Protein AF-A0A966M5H6-F1 (afdb_monomer)

Mean predicted aligned error: 5.55 Å

Foldseek 3Di:
DVVLVVLPPPQPVVLLVLQLVLLLVLLLLLLVVLLVVLQVLLCCLQPDDDPVNVVSLCQLCVLLVDDLLVLLVVLQCCCVPPVVVQFQHSVSLSVSLSSNLNNLLNVQNNVLLNPFDVVQLVVCVVVVHDNVRSCVVPRCVSSVLSSLVSSLVSSLVSLQDDNNCVRGHHDPRHHLNRQLVVCVVVPSVSNNVSSVVSSVVVSVVSVVVSVVVVVVVVVD

Nearest PDB structures (foldseek):
  3d31-assembly1_C  TM=8.457E-01  e=3.233E-09  unclassified
  2onk-assembly2_I  TM=7.986E-01  e=1.397E-09  Archaeoglobus fulgidus
  8y5f-assembly1_C  TM=8.396E-01  e=1.862E-07  Escherichia coli
  8zx1-assembly1_B  TM=8.253E-01  e=4.513E-07  Escherichia coli
  4jbw-assembly2_I  TM=7.830E-01  e=2.305E-06  Escherichia coli K-12

Solvent-accessible surface area (backbone atoms only — not comparable to full-atom values): 11259 Å² total; per-residue (Å²): 131,59,72,69,68,74,48,70,70,79,76,55,64,66,58,52,50,52,17,50,51,42,23,51,50,53,9,50,51,26,11,52,53,21,40,65,58,15,48,63,53,10,52,45,53,50,75,49,87,52,72,69,38,54,50,52,51,49,61,44,47,53,45,66,74,47,58,65,56,58,54,26,51,52,45,46,52,44,21,63,75,73,42,47,92,41,45,45,25,65,70,47,30,36,50,43,50,24,57,60,35,28,39,59,23,21,52,30,28,19,54,24,47,59,69,39,64,62,68,60,50,52,53,41,41,75,72,72,44,50,74,70,54,31,40,68,73,46,47,46,68,65,14,37,70,40,34,50,44,18,24,32,51,31,19,46,48,47,40,65,42,41,60,39,47,74,73,21,42,33,86,94,60,49,30,34,37,47,50,31,47,62,28,51,78,72,68,38,58,68,71,22,48,66,37,51,52,50,45,55,59,58,49,43,48,46,57,51,56,48,52,55,60,53,51,57,63,74,77,105

Sequence (220 aa):
ISWMQSAQTSTDWNDLWSTIAATLGVGALTGVASLLLALPVGILIARFKGRFTDLTEGAVFITHSLPGIVVALAVVYFGINLVRPLYQQLPLLVFGQVIIFLPLVVGSVRTSIEQSRVALEDVSRSLGVSRMQTVFRVTIPLALPGVMAGGALAVLGAMKELPTTLLLRPTGVETLATSIWKHSVVSDFAAVGPYAVALVVIAALPTALLSTVTVLKVVT

Structure (mmCIF, N/CA/C/O backbone):
data_AF-A0A966M5H6-F1
#
_entry.id   AF-A0A966M5H6-F1
#
loop_
_atom_site.group_PDB
_atom_site.id
_atom_site.type_symbol
_atom_site.label_atom_id
_atom_site.label_alt_id
_atom_site.label_comp_id
_atom_site.label_asym_id
_atom_site.label_entity_id
_atom_site.label_seq_id
_atom_site.pdbx_PDB_ins_code
_atom_site.Cartn_x
_atom_site.Cartn_y
_atom_site.Cartn_z
_atom_site.occupancy
_atom_site.B_iso_or_equiv
_atom_site.auth_seq_id
_atom_site.auth_comp_id
_atom_site.auth_asym_id
_atom_site.auth_atom_id
_atom_site.pdbx_PDB_model_num
ATOM 1 N N . ILE A 1 1 ? 37.745 -2.582 -18.437 1.00 55.06 1 ILE A N 1
ATOM 2 C CA . ILE A 1 1 ? 36.595 -1.669 -18.208 1.00 55.06 1 ILE A CA 1
ATOM 3 C C . ILE A 1 1 ? 36.420 -0.778 -19.451 1.00 55.06 1 ILE A C 1
ATOM 5 O O . ILE A 1 1 ? 36.459 0.435 -19.363 1.00 55.06 1 ILE A O 1
ATOM 9 N N . SER A 1 2 ? 36.297 -1.380 -20.641 1.00 53.78 2 SER A N 1
ATOM 10 C CA . SER A 1 2 ? 36.095 -0.666 -21.919 1.00 53.78 2 SER A CA 1
ATOM 11 C C . SER A 1 2 ? 34.642 -0.766 -22.392 1.00 53.78 2 SER A C 1
ATOM 13 O O . SER A 1 2 ? 34.096 0.203 -22.903 1.00 53.78 2 SER A O 1
ATOM 15 N N . TRP A 1 3 ? 33.975 -1.890 -22.102 1.00 60.56 3 TRP A N 1
ATOM 16 C CA . TRP A 1 3 ? 32.542 -2.084 -22.357 1.00 60.56 3 TRP A CA 1
ATOM 17 C C . TRP A 1 3 ? 31.649 -1.076 -21.605 1.00 60.56 3 TRP A C 1
ATOM 19 O O . TRP A 1 3 ? 30.584 -0.709 -22.086 1.00 60.56 3 TRP A O 1
ATOM 29 N N . MET A 1 4 ? 32.106 -0.588 -20.444 1.00 57.94 4 MET A N 1
ATOM 30 C CA . MET A 1 4 ? 31.420 0.435 -19.641 1.00 57.94 4 MET A CA 1
ATOM 31 C C . MET A 1 4 ? 31.442 1.816 -20.308 1.00 57.94 4 MET A C 1
ATOM 33 O O . MET A 1 4 ? 30.518 2.597 -20.127 1.00 57.94 4 MET A O 1
ATOM 37 N N . GLN A 1 5 ? 32.488 2.115 -21.083 1.00 56.44 5 GLN A N 1
ATOM 38 C CA . GLN A 1 5 ? 32.615 3.385 -21.800 1.00 56.44 5 GLN A CA 1
ATOM 39 C C . GLN A 1 5 ? 31.873 3.351 -23.142 1.00 56.44 5 GLN A C 1
ATOM 41 O O . GLN A 1 5 ? 31.369 4.379 -23.577 1.00 56.44 5 GLN A O 1
ATOM 46 N N . SER A 1 6 ? 31.738 2.175 -23.769 1.00 53.66 6 SER A N 1
ATOM 47 C CA . SER A 1 6 ? 30.917 2.000 -24.977 1.00 53.66 6 SER A CA 1
ATOM 48 C C . SER A 1 6 ? 29.412 1.928 -24.695 1.00 53.66 6 SER A C 1
ATOM 50 O O . SER A 1 6 ? 28.618 2.104 -25.612 1.00 53.66 6 SER A O 1
ATOM 52 N N . ALA A 1 7 ? 29.012 1.684 -23.444 1.00 54.19 7 ALA A N 1
ATOM 53 C CA . ALA A 1 7 ? 27.619 1.677 -23.002 1.00 54.19 7 ALA A CA 1
ATOM 54 C C . ALA A 1 7 ? 27.150 3.068 -22.528 1.00 54.19 7 ALA A C 1
ATOM 56 O O . ALA A 1 7 ? 26.419 3.188 -21.549 1.00 54.19 7 ALA A O 1
ATOM 57 N N . GLN A 1 8 ? 27.573 4.136 -23.213 1.00 54.28 8 GLN A N 1
ATOM 58 C CA . GLN A 1 8 ? 26.953 5.457 -23.084 1.00 54.28 8 GLN A CA 1
ATOM 59 C C . GLN A 1 8 ? 25.603 5.458 -23.815 1.00 54.28 8 GLN A C 1
ATOM 61 O O . GLN A 1 8 ? 25.405 6.146 -24.812 1.00 54.28 8 GLN A O 1
ATOM 66 N N . THR A 1 9 ? 24.646 4.677 -23.317 1.00 59.03 9 THR A N 1
ATOM 67 C CA . THR A 1 9 ? 23.236 4.974 -23.545 1.00 59.03 9 THR A CA 1
ATOM 68 C C . THR A 1 9 ? 22.935 6.235 -22.745 1.00 59.03 9 THR A C 1
ATOM 70 O O . THR A 1 9 ? 22.983 6.238 -21.515 1.00 59.03 9 THR A O 1
ATOM 73 N N . SER A 1 10 ? 22.700 7.349 -23.443 1.00 62.06 10 SER A N 1
ATOM 74 C CA . SER A 1 10 ? 22.213 8.580 -22.826 1.00 62.06 10 SER A CA 1
ATOM 75 C C . SER A 1 10 ? 20.932 8.242 -22.069 1.00 62.06 10 SER A C 1
ATOM 77 O O . SER A 1 10 ? 19.894 8.018 -22.692 1.00 62.06 10 SER A O 1
ATOM 79 N N . THR A 1 11 ? 21.012 8.125 -20.743 1.00 70.25 11 THR A N 1
ATOM 80 C CA . THR A 1 11 ? 19.824 7.925 -19.916 1.00 70.25 11 THR A CA 1
ATOM 81 C C . THR A 1 11 ? 18.899 9.098 -20.186 1.00 70.25 11 THR A C 1
ATOM 83 O O . THR A 1 11 ? 19.293 10.250 -19.988 1.00 70.25 11 THR A O 1
ATOM 86 N N . ASP A 1 12 ? 17.700 8.817 -20.687 1.00 85.50 12 ASP A N 1
ATOM 87 C CA . ASP A 1 12 ? 16.708 9.859 -20.882 1.00 85.50 12 ASP A CA 1
ATOM 88 C C . ASP A 1 12 ? 16.223 10.312 -19.502 1.00 85.50 12 ASP A C 1
ATOM 90 O O . ASP A 1 12 ? 15.479 9.619 -18.805 1.00 85.50 12 ASP A O 1
ATOM 94 N N . TRP A 1 13 ? 16.707 11.476 -19.074 1.00 87.75 13 TRP A N 1
ATOM 95 C CA . TRP A 1 13 ? 16.370 12.049 -17.777 1.00 87.75 13 TRP A CA 1
ATOM 96 C C . TRP A 1 13 ? 14.870 12.314 -17.632 1.00 87.75 13 TRP A C 1
ATOM 98 O O . TRP A 1 13 ? 14.353 12.243 -16.517 1.00 87.75 13 TRP A O 1
ATOM 108 N N . ASN A 1 14 ? 14.158 12.577 -18.732 1.00 91.94 14 ASN A N 1
ATOM 109 C CA . ASN A 1 14 ? 12.712 12.770 -18.691 1.00 91.94 14 ASN A CA 1
ATOM 110 C C . ASN A 1 14 ? 11.991 11.449 -18.404 1.00 91.94 14 ASN A C 1
ATOM 112 O O . ASN A 1 14 ? 11.074 11.417 -17.580 1.00 91.94 14 ASN A O 1
ATOM 116 N N . ASP A 1 15 ? 12.444 10.356 -19.025 1.00 92.38 15 ASP A N 1
ATOM 117 C CA . ASP A 1 15 ? 11.910 9.014 -18.773 1.00 92.38 15 ASP A CA 1
ATOM 118 C C . ASP A 1 15 ? 12.146 8.606 -17.312 1.00 92.38 15 ASP A C 1
ATOM 120 O O . ASP A 1 15 ? 11.211 8.201 -16.616 1.00 92.38 15 ASP A O 1
ATOM 124 N N . LEU A 1 16 ? 13.354 8.847 -16.786 1.00 94.94 16 LEU A N 1
ATOM 125 C CA . LEU A 1 16 ? 13.680 8.592 -15.381 1.00 94.94 16 LEU A CA 1
ATOM 126 C C . LEU A 1 16 ? 12.770 9.373 -14.422 1.00 94.94 16 LEU A C 1
ATOM 128 O O . LEU A 1 16 ? 12.218 8.783 -13.491 1.00 94.94 16 LEU A O 1
ATOM 132 N N . TRP A 1 17 ? 12.572 10.677 -14.643 1.00 95.69 17 TRP A N 1
ATOM 133 C CA . TRP A 1 17 ? 11.700 11.483 -13.783 1.00 95.69 17 TRP A CA 1
ATOM 134 C C . TRP A 1 17 ? 10.242 11.038 -13.835 1.00 95.69 17 TRP A C 1
ATOM 136 O O . TRP A 1 17 ? 9.598 10.944 -12.787 1.00 95.69 17 TRP A O 1
ATOM 146 N N . SER A 1 18 ? 9.732 10.718 -15.025 1.00 96.25 18 SER A N 1
ATOM 147 C CA . SER A 1 18 ? 8.366 10.212 -15.181 1.00 96.25 18 SER A CA 1
ATOM 148 C C . SER A 1 18 ? 8.180 8.861 -14.479 1.00 96.25 18 SER A C 1
ATOM 150 O O . SER A 1 18 ? 7.191 8.662 -13.772 1.00 96.25 18 SER A O 1
ATOM 152 N N . THR A 1 19 ? 9.186 7.988 -14.558 1.00 97.12 19 THR A N 1
ATOM 153 C CA . THR A 1 19 ? 9.215 6.675 -13.908 1.00 97.12 19 THR A CA 1
ATOM 154 C C . THR A 1 19 ? 9.269 6.805 -12.380 1.00 97.12 19 THR A C 1
ATOM 156 O O . THR A 1 19 ? 8.562 6.090 -11.661 1.00 97.12 19 THR A O 1
ATOM 159 N N . ILE A 1 20 ? 10.066 7.743 -11.853 1.00 97.75 20 ILE A N 1
ATOM 160 C CA . ILE A 1 20 ? 10.110 8.064 -10.417 1.00 97.75 20 ILE A CA 1
ATOM 161 C C . ILE A 1 20 ? 8.742 8.569 -9.950 1.00 97.75 20 ILE A C 1
ATOM 163 O O . ILE A 1 20 ? 8.210 8.062 -8.960 1.00 97.75 20 ILE A O 1
ATOM 167 N N . ALA A 1 21 ? 8.152 9.525 -10.671 1.00 97.38 21 ALA A N 1
ATOM 168 C CA . ALA A 1 21 ? 6.852 10.095 -10.331 1.00 97.38 21 ALA A CA 1
ATOM 169 C C . ALA A 1 21 ? 5.740 9.035 -10.357 1.00 97.38 21 ALA A C 1
ATOM 171 O O . ALA A 1 21 ? 4.946 8.959 -9.420 1.00 97.38 21 ALA A O 1
ATOM 172 N N . ALA A 1 22 ? 5.722 8.169 -11.373 1.00 97.75 22 ALA A N 1
ATOM 173 C CA . ALA A 1 22 ? 4.785 7.055 -11.463 1.00 97.75 22 ALA A CA 1
ATOM 174 C C . ALA A 1 22 ? 4.963 6.064 -10.303 1.00 97.75 22 ALA A C 1
ATOM 176 O O . ALA A 1 22 ? 3.981 5.644 -9.696 1.00 97.75 22 ALA A O 1
ATOM 177 N N . THR A 1 23 ? 6.204 5.738 -9.935 1.00 98.06 23 THR A N 1
ATOM 178 C CA . THR A 1 23 ? 6.502 4.816 -8.826 1.00 98.06 23 THR A CA 1
ATOM 179 C C . THR A 1 23 ? 6.075 5.386 -7.475 1.00 98.06 23 THR A C 1
ATOM 181 O O . THR A 1 23 ? 5.439 4.687 -6.685 1.00 98.06 23 THR A O 1
ATOM 184 N N . LEU A 1 24 ? 6.378 6.663 -7.218 1.00 97.44 24 LEU A N 1
ATOM 185 C CA . LEU A 1 24 ? 5.921 7.381 -6.027 1.00 97.44 24 LEU A CA 1
ATOM 186 C C . LEU A 1 24 ? 4.392 7.460 -5.984 1.00 97.44 24 LEU A C 1
ATOM 188 O O . LEU A 1 24 ? 3.799 7.168 -4.948 1.00 97.44 24 LEU A O 1
ATOM 192 N N . GLY A 1 25 ? 3.757 7.816 -7.103 1.00 97.44 25 GLY A N 1
ATOM 193 C CA . GLY A 1 25 ? 2.308 7.960 -7.213 1.00 97.44 25 GLY A CA 1
ATOM 194 C C . GLY A 1 25 ? 1.569 6.646 -6.974 1.00 97.44 25 GLY A C 1
ATOM 195 O O . GLY A 1 25 ? 0.703 6.581 -6.105 1.00 97.44 25 GLY A O 1
ATOM 196 N N . VAL A 1 26 ? 1.946 5.581 -7.687 1.00 97.94 26 VAL A N 1
ATOM 197 C CA . VAL A 1 26 ? 1.365 4.241 -7.506 1.00 97.94 26 VAL A CA 1
ATOM 198 C C . VAL A 1 26 ? 1.618 3.738 -6.086 1.00 97.94 26 VAL A C 1
ATOM 200 O O . VAL A 1 26 ? 0.681 3.303 -5.421 1.00 97.94 26 VAL A O 1
ATOM 203 N N . GLY A 1 27 ? 2.850 3.862 -5.579 1.00 97.81 27 GLY A N 1
ATOM 204 C CA . GLY A 1 27 ? 3.196 3.428 -4.227 1.00 97.81 27 GLY A CA 1
ATOM 205 C C . GLY A 1 27 ? 2.386 4.146 -3.146 1.00 97.81 27 GLY A C 1
ATOM 206 O O . GLY A 1 27 ? 1.828 3.496 -2.262 1.00 97.81 27 GLY A O 1
ATOM 207 N N . ALA A 1 28 ? 2.272 5.474 -3.232 1.00 97.19 28 ALA A N 1
ATOM 208 C CA . ALA A 1 28 ? 1.499 6.279 -2.292 1.00 97.19 28 ALA A CA 1
ATOM 209 C C . ALA A 1 28 ? 0.002 5.945 -2.345 1.00 97.19 28 ALA A C 1
ATOM 211 O O . ALA A 1 28 ? -0.611 5.745 -1.296 1.00 97.19 28 ALA A O 1
ATOM 212 N N . LEU A 1 29 ? -0.576 5.828 -3.546 1.00 98.25 29 LEU A N 1
ATOM 213 C CA . LEU A 1 29 ? -1.983 5.461 -3.720 1.00 98.25 29 LEU A CA 1
ATOM 214 C C . LEU A 1 29 ? -2.277 4.078 -3.138 1.00 98.25 29 LEU A C 1
ATOM 216 O O . LEU A 1 29 ? -3.242 3.930 -2.391 1.00 98.25 29 LEU A O 1
ATOM 220 N N . THR A 1 30 ? -1.424 3.090 -3.408 1.00 98.25 30 THR A N 1
ATOM 221 C CA . THR A 1 30 ? -1.556 1.745 -2.841 1.00 98.25 30 THR A CA 1
ATOM 222 C C . THR A 1 30 ? -1.428 1.758 -1.323 1.00 98.25 30 THR A C 1
ATOM 224 O O . THR A 1 30 ? -2.240 1.129 -0.645 1.00 98.25 30 THR A O 1
ATOM 227 N N . GLY A 1 31 ? -0.466 2.493 -0.761 1.00 97.75 31 GLY A N 1
ATOM 228 C CA . GLY A 1 31 ? -0.303 2.613 0.689 1.00 97.75 31 GLY A CA 1
ATOM 229 C C . GLY A 1 31 ? -1.512 3.249 1.375 1.00 97.75 31 GLY A C 1
ATOM 230 O O . GLY A 1 31 ? -2.020 2.709 2.357 1.00 97.75 31 GLY A O 1
ATOM 231 N N . VAL A 1 32 ? -2.019 4.357 0.827 1.00 97.88 32 VAL A N 1
ATOM 232 C CA . VAL A 1 32 ? -3.212 5.047 1.342 1.00 97.88 32 VAL A CA 1
ATOM 233 C C . VAL A 1 32 ? -4.452 4.166 1.211 1.00 97.88 32 VAL A C 1
ATOM 235 O O . VAL A 1 32 ? -5.176 3.991 2.188 1.00 97.88 32 VAL A O 1
ATOM 238 N N . ALA A 1 33 ? -4.687 3.562 0.044 1.00 98.38 33 ALA A N 1
ATOM 239 C CA . ALA A 1 33 ? -5.826 2.671 -0.169 1.00 98.38 33 ALA A CA 1
ATOM 240 C C . ALA A 1 33 ? -5.775 1.450 0.764 1.00 98.38 33 ALA A C 1
ATOM 242 O O . ALA A 1 33 ? -6.785 1.091 1.371 1.00 98.38 33 ALA A O 1
ATOM 243 N N . SER A 1 34 ? -4.589 0.862 0.948 1.00 98.00 34 SER A N 1
ATOM 244 C CA . SER A 1 34 ? -4.390 -0.261 1.868 1.00 98.00 34 SER A CA 1
ATOM 245 C C . SER A 1 34 ? -4.660 0.147 3.315 1.00 98.00 34 SER A C 1
ATOM 247 O O . SER A 1 34 ? -5.328 -0.594 4.022 1.00 98.00 34 SER A O 1
ATOM 249 N N . LEU A 1 35 ? -4.213 1.329 3.757 1.00 97.06 35 LEU A N 1
ATOM 250 C CA . LEU A 1 35 ? -4.510 1.857 5.096 1.00 97.06 35 LEU A CA 1
ATOM 251 C C . LEU A 1 35 ? -6.004 2.082 5.320 1.00 97.06 35 LEU A C 1
ATOM 253 O O . LEU A 1 35 ? -6.537 1.668 6.348 1.00 97.06 35 LEU A O 1
ATOM 257 N N . LEU A 1 36 ? -6.678 2.725 4.365 1.00 97.25 36 LEU A N 1
ATOM 258 C CA . LEU A 1 36 ? -8.107 3.025 4.461 1.00 97.25 36 LEU A CA 1
ATOM 259 C C . LEU A 1 36 ? -8.946 1.751 4.605 1.00 97.25 36 LEU A C 1
ATOM 261 O O . LEU A 1 36 ? -9.904 1.738 5.373 1.00 97.25 36 LEU A O 1
ATOM 265 N N . LEU A 1 37 ? -8.565 0.678 3.908 1.00 97.06 37 LEU A N 1
ATOM 266 C CA . LEU A 1 37 ? -9.235 -0.620 3.995 1.00 97.06 37 LEU A CA 1
ATOM 267 C C . LEU A 1 37 ? -8.795 -1.435 5.217 1.00 97.06 37 LEU A C 1
ATOM 269 O O . LEU A 1 37 ? -9.619 -2.089 5.855 1.00 97.06 37 LEU A O 1
ATOM 273 N N . ALA A 1 38 ? -7.514 -1.383 5.578 1.00 97.19 38 ALA A N 1
ATOM 274 C CA . ALA A 1 38 ? -6.970 -2.142 6.696 1.00 97.19 38 ALA A CA 1
ATOM 275 C C . ALA A 1 38 ? -7.387 -1.586 8.058 1.00 97.19 38 ALA A C 1
ATOM 277 O O . ALA A 1 38 ? -7.493 -2.357 9.003 1.00 97.19 38 ALA A O 1
ATOM 278 N N . LEU A 1 39 ? -7.635 -0.280 8.182 1.00 95.94 39 LEU A N 1
ATOM 279 C CA . LEU A 1 39 ? -8.067 0.348 9.432 1.00 95.94 39 LEU A CA 1
ATOM 280 C C . LEU A 1 39 ? -9.339 -0.286 10.019 1.00 95.94 39 LEU A C 1
ATOM 282 O O . LEU A 1 39 ? -9.268 -0.805 11.135 1.00 95.94 39 LEU A O 1
ATOM 286 N N . PRO A 1 40 ? -10.491 -0.302 9.317 1.00 94.62 40 PRO A N 1
ATOM 287 C CA . PRO A 1 40 ? -11.711 -0.895 9.859 1.00 94.62 40 PRO A CA 1
ATOM 288 C C . PRO A 1 40 ? -11.563 -2.402 10.103 1.00 94.62 40 PRO A C 1
ATOM 290 O O . PRO A 1 40 ? -12.031 -2.901 11.125 1.00 94.62 40 PRO A O 1
ATOM 293 N N . VAL A 1 41 ? -10.871 -3.118 9.212 1.00 95.25 41 VAL A N 1
ATOM 294 C CA . VAL A 1 41 ? -10.652 -4.568 9.330 1.00 95.25 41 VAL A CA 1
ATOM 295 C C . VAL A 1 41 ? -9.749 -4.901 10.522 1.00 95.25 41 VAL A C 1
ATOM 297 O O . VAL A 1 41 ? -10.071 -5.774 11.322 1.00 95.25 41 VAL A O 1
ATOM 300 N N . GLY A 1 42 ? -8.648 -4.174 10.693 1.00 95.62 42 GLY A N 1
ATOM 301 C CA . GLY A 1 42 ? -7.714 -4.353 11.799 1.00 95.62 42 GLY A CA 1
ATOM 302 C C . GLY A 1 42 ? -8.326 -3.978 13.148 1.00 95.62 42 GLY A C 1
ATOM 303 O O . GLY A 1 42 ? -8.120 -4.703 14.116 1.00 95.62 42 GLY A O 1
ATOM 304 N N . ILE A 1 43 ? -9.141 -2.914 13.218 1.00 93.81 43 ILE A N 1
ATOM 305 C CA . ILE A 1 43 ? -9.927 -2.581 14.422 1.00 93.81 43 ILE A CA 1
ATOM 306 C C . ILE A 1 43 ? -10.898 -3.718 14.756 1.00 93.81 43 ILE A C 1
ATOM 308 O O . ILE A 1 43 ? -10.991 -4.121 15.917 1.00 93.81 43 ILE A O 1
ATOM 312 N N . LEU A 1 44 ? -11.613 -4.236 13.751 1.00 93.75 44 LEU A N 1
ATOM 313 C CA . LEU A 1 44 ? -12.573 -5.323 13.924 1.00 93.75 44 LEU A CA 1
ATOM 314 C C . LEU A 1 44 ? -11.892 -6.570 14.509 1.00 93.75 44 LEU A C 1
ATOM 316 O O . LEU A 1 44 ? -12.345 -7.087 15.528 1.00 93.75 44 LEU A O 1
ATOM 320 N N . ILE A 1 45 ? -10.783 -7.007 13.909 1.00 94.12 45 ILE A N 1
ATOM 321 C CA . ILE A 1 45 ? -10.037 -8.197 14.344 1.00 94.12 45 ILE A CA 1
ATOM 322 C C . ILE A 1 45 ? -9.389 -7.980 15.726 1.00 94.12 45 ILE A C 1
ATOM 324 O O . ILE A 1 45 ? -9.384 -8.885 16.552 1.00 94.12 45 ILE A O 1
ATOM 328 N N . ALA A 1 46 ? -8.887 -6.777 16.027 1.00 92.44 46 ALA A N 1
ATOM 329 C CA . ALA A 1 46 ? -8.191 -6.492 17.288 1.00 92.44 46 ALA A CA 1
ATOM 330 C C . ALA A 1 46 ? -9.109 -6.298 18.509 1.00 92.44 46 ALA A C 1
ATOM 332 O O . ALA A 1 46 ? -8.637 -6.326 19.650 1.00 92.44 46 ALA A O 1
ATOM 333 N N . ARG A 1 47 ? -10.398 -5.995 18.305 1.00 88.06 47 ARG A N 1
ATOM 334 C CA . ARG A 1 47 ? -11.322 -5.629 19.399 1.00 88.06 47 ARG A CA 1
ATOM 335 C C . ARG A 1 47 ? -12.516 -6.558 19.550 1.00 88.06 47 ARG A C 1
ATOM 337 O O . ARG A 1 47 ? -13.115 -6.577 20.626 1.00 88.06 47 ARG A O 1
ATOM 344 N N . PHE A 1 48 ? -12.854 -7.330 18.526 1.00 87.94 48 PHE A N 1
ATOM 345 C CA . PHE A 1 48 ? -13.988 -8.245 18.555 1.00 87.94 48 PHE A CA 1
ATOM 346 C C . PHE A 1 48 ? -13.510 -9.687 18.392 1.00 87.94 48 PHE A C 1
ATOM 348 O O . PHE A 1 48 ? -12.494 -9.953 17.763 1.00 87.94 48 PHE A O 1
ATOM 355 N N . LYS A 1 49 ? -14.250 -10.621 18.993 1.00 85.56 49 LYS A N 1
ATOM 356 C CA . LYS A 1 49 ? -14.010 -12.063 18.874 1.00 85.56 49 LYS A CA 1
ATOM 357 C C . LYS A 1 49 ? -15.273 -12.726 18.344 1.00 85.56 49 LYS A C 1
ATOM 359 O O . LYS A 1 49 ? -16.361 -12.446 18.849 1.00 85.56 49 LYS A O 1
ATOM 364 N N . GLY A 1 50 ? -15.138 -13.616 17.369 1.00 92.56 50 GLY A N 1
ATOM 365 C CA . GLY A 1 50 ? -16.237 -14.428 16.861 1.00 92.56 50 GLY A CA 1
ATOM 366 C C . GLY A 1 50 ? -15.975 -14.974 15.461 1.00 92.56 50 GLY A C 1
ATOM 367 O O . GLY A 1 50 ? -15.064 -14.555 14.763 1.00 92.56 50 GLY A O 1
ATOM 368 N N . ARG A 1 51 ? -16.848 -15.865 14.987 1.00 91.50 51 ARG A N 1
ATOM 369 C CA . ARG A 1 51 ? -16.679 -16.498 13.667 1.00 91.50 51 ARG A CA 1
ATOM 370 C C . ARG A 1 51 ? -16.532 -15.500 12.515 1.00 91.50 51 ARG A C 1
ATOM 372 O O . ARG A 1 51 ? -15.747 -15.737 11.610 1.00 91.50 51 ARG A O 1
ATOM 379 N N . PHE A 1 52 ? -17.261 -14.385 12.541 1.00 89.88 52 PHE A N 1
ATOM 380 C CA . PHE A 1 52 ? -17.151 -13.357 11.501 1.00 89.88 52 PHE A CA 1
ATOM 381 C C . PHE A 1 52 ? -15.784 -12.662 11.488 1.00 89.88 52 PHE A C 1
ATOM 383 O O . PHE A 1 52 ? -15.281 -12.356 10.408 1.00 89.88 52 PHE A O 1
ATOM 390 N N . THR A 1 53 ? -15.169 -12.431 12.654 1.00 91.44 53 THR A N 1
ATOM 391 C CA . THR A 1 53 ? -13.820 -11.852 12.725 1.00 91.44 53 THR A CA 1
ATOM 392 C C . THR A 1 53 ? -12.790 -12.850 12.221 1.00 91.44 53 THR A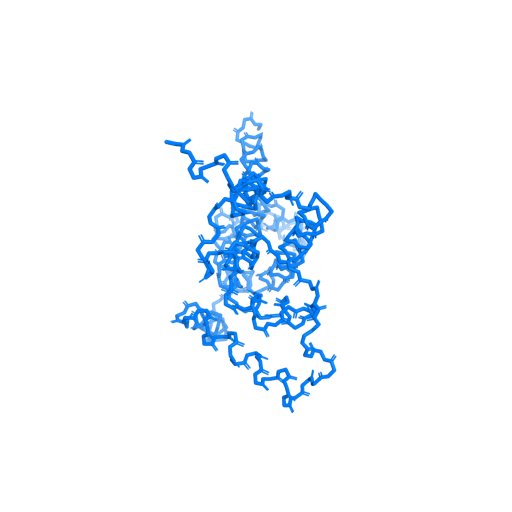 C 1
ATOM 394 O O . THR A 1 53 ? -11.969 -12.481 11.390 1.00 91.44 53 THR A O 1
ATOM 397 N N . ASP A 1 54 ? -12.913 -14.117 12.621 1.00 91.06 54 ASP A N 1
ATOM 398 C CA . ASP A 1 54 ? -11.993 -15.188 12.219 1.00 91.06 54 ASP A CA 1
ATOM 399 C C . ASP A 1 54 ? -12.060 -15.449 10.704 1.00 91.06 54 ASP A C 1
ATOM 401 O O . ASP A 1 54 ? -11.037 -15.624 10.047 1.00 91.06 54 ASP A O 1
ATOM 405 N N . LEU A 1 55 ? -13.266 -15.423 10.120 1.00 93.38 55 LEU A N 1
ATOM 406 C CA . LEU A 1 55 ? -13.462 -15.538 8.672 1.00 93.38 55 LEU A CA 1
ATOM 407 C C . LEU A 1 55 ? -12.891 -14.334 7.918 1.00 93.38 55 LEU A C 1
ATOM 409 O O . LEU A 1 55 ? -12.280 -14.512 6.867 1.00 93.38 55 LEU A O 1
ATOM 413 N N . THR A 1 56 ? -13.077 -13.121 8.445 1.00 92.31 56 THR A N 1
ATOM 414 C CA . THR A 1 56 ? -12.525 -11.899 7.840 1.00 92.31 56 THR A CA 1
ATOM 415 C C . THR A 1 56 ? -11.000 -11.930 7.872 1.00 92.31 56 THR A C 1
ATOM 417 O O . THR A 1 56 ? -10.355 -11.649 6.864 1.00 92.31 56 THR A O 1
ATOM 420 N N . GLU A 1 57 ? -10.421 -12.322 9.006 1.00 91.75 57 GLU A N 1
ATOM 421 C CA . GLU A 1 57 ? -8.983 -12.507 9.152 1.00 91.75 57 GLU A CA 1
ATOM 422 C C . GLU A 1 57 ? -8.464 -13.569 8.173 1.00 91.75 57 GLU A C 1
ATOM 424 O O . GLU A 1 57 ? -7.565 -13.291 7.380 1.00 91.75 57 GLU A O 1
ATOM 429 N N . GLY A 1 58 ? -9.091 -14.747 8.138 1.00 92.25 58 GLY A N 1
ATOM 430 C CA . GLY A 1 58 ? -8.735 -15.812 7.203 1.00 92.25 58 GLY A CA 1
ATOM 431 C C . GLY A 1 58 ? -8.795 -15.369 5.738 1.00 92.25 58 GLY A C 1
ATOM 432 O O . GLY A 1 58 ? -7.856 -15.621 4.986 1.00 92.25 58 GLY A O 1
ATOM 433 N N . ALA A 1 59 ? -9.849 -14.655 5.333 1.00 91.62 59 ALA A N 1
ATOM 434 C CA . ALA A 1 59 ? -10.005 -14.150 3.968 1.00 91.62 59 ALA A CA 1
ATOM 435 C C . ALA A 1 59 ? -8.888 -13.171 3.573 1.00 91.62 59 ALA A C 1
ATOM 437 O O . ALA A 1 59 ? -8.360 -13.245 2.462 1.00 91.62 59 ALA A O 1
ATOM 438 N N . VAL A 1 60 ? -8.494 -12.286 4.491 1.00 91.94 60 VAL A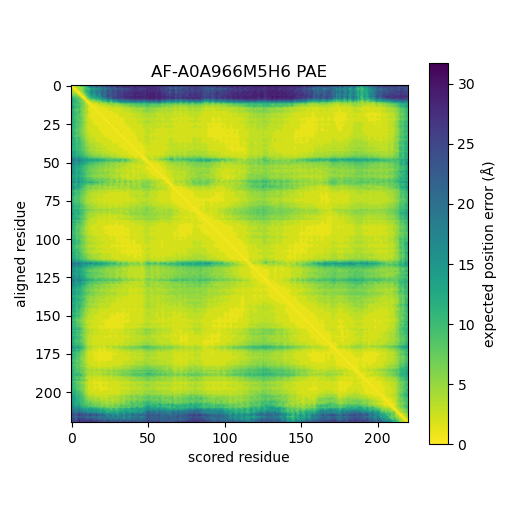 N 1
ATOM 439 C CA . VAL A 1 60 ? -7.367 -11.374 4.279 1.00 91.94 60 VAL A CA 1
ATOM 440 C C . VAL A 1 60 ? -6.074 -12.178 4.109 1.00 91.94 60 VAL A C 1
ATOM 442 O O . VAL A 1 60 ? -5.401 -12.054 3.087 1.00 91.94 60 VAL A O 1
ATOM 445 N N . PHE A 1 61 ? -5.742 -13.062 5.051 1.00 90.31 61 PHE A N 1
ATOM 446 C CA . PHE A 1 61 ? -4.454 -13.765 5.050 1.00 90.31 61 PHE A CA 1
ATOM 447 C C . PHE A 1 61 ? -4.313 -14.861 3.981 1.00 90.31 61 PHE A C 1
ATOM 449 O O . PHE A 1 61 ? -3.187 -15.139 3.564 1.00 90.31 61 PHE A O 1
ATOM 456 N N . ILE A 1 62 ? -5.412 -15.425 3.462 1.00 90.94 62 ILE A N 1
ATOM 457 C CA . ILE A 1 62 ? -5.386 -16.357 2.314 1.00 90.94 62 ILE A CA 1
ATOM 458 C C . ILE A 1 62 ? -4.638 -15.744 1.132 1.00 90.94 62 ILE A C 1
ATOM 460 O O . ILE A 1 62 ? -3.823 -16.407 0.493 1.00 90.94 62 ILE A O 1
ATOM 464 N N . THR A 1 63 ? -4.860 -14.457 0.882 1.00 84.81 63 THR A N 1
ATOM 465 C CA . THR A 1 63 ? -4.219 -13.750 -0.225 1.00 84.81 63 THR A CA 1
ATOM 466 C C . THR A 1 63 ? -2.700 -13.707 -0.081 1.00 84.81 63 THR A C 1
ATOM 468 O O . THR A 1 63 ? -1.987 -13.825 -1.071 1.00 84.81 63 THR A O 1
ATOM 471 N N . HIS A 1 64 ? -2.186 -13.607 1.148 1.00 84.38 64 HIS A N 1
ATOM 472 C CA . HIS A 1 64 ? -0.744 -13.592 1.404 1.00 84.38 64 HIS A CA 1
ATOM 473 C C . HIS A 1 64 ? -0.072 -14.944 1.120 1.00 84.38 64 HIS A C 1
ATOM 475 O O . HIS A 1 64 ? 1.131 -15.003 0.885 1.00 84.38 64 HIS A O 1
ATOM 481 N N . SER A 1 65 ? -0.850 -16.029 1.129 1.00 89.81 65 SER A N 1
ATOM 482 C CA . SER A 1 65 ? -0.364 -17.365 0.771 1.00 89.81 65 SER A CA 1
ATOM 483 C C . SER A 1 65 ? -0.263 -17.560 -0.744 1.00 89.81 65 SER A C 1
ATOM 485 O O . SER A 1 65 ? 0.410 -18.481 -1.205 1.00 89.81 65 SER A O 1
ATOM 487 N N . LEU A 1 66 ? -0.925 -16.706 -1.534 1.00 90.56 66 LEU A N 1
ATOM 488 C CA . LEU A 1 66 ? -0.860 -16.754 -2.987 1.00 90.56 66 LEU A CA 1
ATOM 489 C C . LEU A 1 66 ? 0.422 -16.065 -3.477 1.00 90.56 66 LEU A C 1
ATOM 491 O O . LEU A 1 66 ? 0.715 -14.940 -3.068 1.00 90.56 66 LEU A O 1
ATOM 495 N N . PRO A 1 67 ? 1.171 -16.676 -4.411 1.00 91.19 67 PRO A N 1
ATOM 496 C CA . PRO A 1 67 ? 2.228 -15.968 -5.119 1.00 91.19 67 PRO A CA 1
ATOM 497 C C . PRO A 1 67 ? 1.661 -14.719 -5.810 1.00 91.19 67 PRO A C 1
ATOM 499 O O . PRO A 1 67 ? 0.606 -14.790 -6.441 1.00 91.19 67 PRO A O 1
ATOM 502 N N . GLY A 1 68 ? 2.374 -13.588 -5.755 1.00 89.00 68 GLY A N 1
ATOM 503 C CA . GLY A 1 68 ? 1.874 -12.308 -6.289 1.00 89.00 68 GLY A CA 1
ATOM 504 C C . GLY A 1 68 ? 1.440 -12.367 -7.760 1.00 89.00 68 GLY A C 1
ATOM 505 O O . GLY A 1 68 ? 0.458 -11.739 -8.143 1.00 89.00 68 GLY A O 1
ATOM 506 N N . ILE A 1 69 ? 2.095 -13.203 -8.575 1.00 94.69 69 ILE A N 1
ATOM 507 C CA . ILE A 1 69 ? 1.705 -13.436 -9.974 1.00 94.69 69 ILE A CA 1
ATOM 508 C C . ILE A 1 69 ? 0.304 -14.052 -10.117 1.00 94.69 69 ILE A C 1
ATOM 510 O O . ILE A 1 69 ? -0.418 -13.713 -11.050 1.00 94.69 69 ILE A O 1
ATOM 514 N N . VAL A 1 70 ? -0.109 -14.926 -9.193 1.00 95.75 70 VAL A N 1
ATOM 515 C CA . VAL A 1 70 ? -1.438 -15.561 -9.216 1.00 95.75 70 VAL A CA 1
ATOM 516 C C . VAL A 1 70 ? -2.513 -14.507 -8.979 1.00 95.75 70 VAL A C 1
ATOM 518 O O . VAL A 1 70 ? -3.499 -14.456 -9.711 1.00 95.75 70 VAL A O 1
ATOM 521 N N . VAL A 1 71 ? -2.286 -13.620 -8.007 1.00 95.19 71 VAL A N 1
ATOM 522 C CA . VAL A 1 71 ? -3.173 -12.482 -7.739 1.00 95.19 71 VAL A CA 1
ATOM 523 C C . VAL A 1 71 ? -3.230 -11.555 -8.952 1.00 95.19 71 VAL A C 1
ATOM 525 O O . VAL A 1 71 ? -4.318 -11.203 -9.402 1.00 95.19 71 VAL A O 1
ATOM 528 N N . ALA A 1 72 ? -2.077 -11.213 -9.531 1.00 96.06 72 ALA A N 1
ATOM 529 C CA . ALA A 1 72 ? -2.007 -10.357 -10.708 1.00 96.06 72 ALA A CA 1
ATOM 530 C C . ALA A 1 72 ? -2.813 -10.925 -11.887 1.00 96.06 72 ALA A C 1
ATOM 532 O O . ALA A 1 72 ? -3.630 -10.215 -12.468 1.00 96.06 72 ALA A O 1
ATOM 533 N N . LEU A 1 73 ? -2.649 -12.214 -12.204 1.00 97.31 73 LEU A N 1
ATOM 534 C CA . LEU A 1 73 ? -3.399 -12.875 -13.276 1.00 97.31 73 LEU A CA 1
ATOM 535 C C . LEU A 1 73 ? -4.903 -12.944 -12.986 1.00 97.31 73 LEU A C 1
ATOM 537 O O . LEU A 1 73 ? -5.707 -12.723 -13.892 1.00 97.31 73 LEU A O 1
ATOM 541 N N . ALA A 1 74 ? -5.300 -13.192 -11.736 1.00 96.81 74 ALA A N 1
ATOM 542 C CA . ALA A 1 74 ? -6.707 -13.162 -11.343 1.00 96.81 74 ALA A CA 1
ATOM 543 C C . ALA A 1 74 ? -7.323 -11.767 -11.550 1.00 96.81 74 ALA A C 1
ATOM 545 O O . ALA A 1 74 ? -8.431 -11.644 -12.076 1.00 96.81 74 ALA A O 1
ATOM 546 N N . VAL A 1 75 ? -6.585 -10.706 -11.208 1.00 97.44 75 VAL A N 1
ATOM 547 C CA . VAL A 1 75 ? -7.025 -9.318 -11.407 1.00 97.44 75 VAL A CA 1
ATOM 548 C C . VAL A 1 75 ? -7.025 -8.933 -12.888 1.00 97.44 75 VAL A C 1
ATOM 5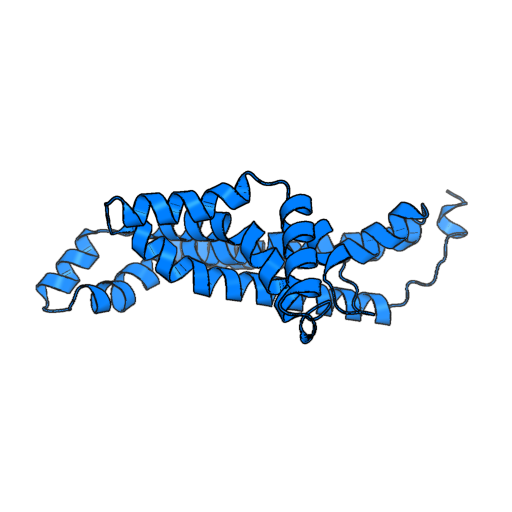50 O O . VAL A 1 75 ? -7.924 -8.215 -13.315 1.00 97.44 75 VAL A O 1
ATOM 553 N N . VAL A 1 76 ? -6.097 -9.446 -13.703 1.00 97.62 76 VAL A N 1
ATOM 554 C CA . VAL A 1 76 ? -6.144 -9.307 -15.172 1.00 97.62 76 VAL A CA 1
ATOM 555 C C . VAL A 1 76 ? -7.412 -9.947 -15.727 1.00 97.62 76 VAL A C 1
ATOM 557 O O . VAL A 1 76 ? -8.137 -9.304 -16.482 1.00 97.62 76 VAL A O 1
ATOM 560 N N . TYR A 1 77 ? -7.713 -11.186 -15.328 1.00 97.75 77 TYR A N 1
ATOM 561 C CA . TYR A 1 77 ? -8.925 -11.880 -15.758 1.00 97.75 77 TYR A CA 1
ATOM 562 C C . TYR A 1 77 ? -10.186 -11.098 -15.365 1.00 97.75 77 TYR A C 1
ATOM 564 O O . TYR A 1 77 ? -11.050 -10.863 -16.211 1.00 97.75 77 TYR A O 1
ATOM 572 N N . PHE A 1 78 ? -10.269 -10.643 -14.113 1.00 97.50 78 PHE A N 1
ATOM 573 C CA . PHE A 1 78 ? -11.351 -9.788 -13.619 1.00 97.50 78 PHE A CA 1
ATOM 574 C C . PHE A 1 78 ? -11.450 -8.472 -14.408 1.00 97.50 78 PHE A C 1
ATOM 576 O O . PHE A 1 78 ? -12.536 -8.068 -14.827 1.00 97.50 78 PHE A O 1
ATOM 583 N N . GLY A 1 79 ? -10.305 -7.841 -14.666 1.00 97.19 79 GLY A N 1
ATOM 584 C CA . GLY A 1 79 ? -10.171 -6.618 -15.443 1.00 97.19 79 GLY A CA 1
ATOM 585 C C . GLY A 1 79 ? -10.732 -6.759 -16.846 1.00 97.19 79 GLY A C 1
ATOM 586 O O . GLY A 1 79 ? -11.552 -5.954 -17.256 1.00 97.19 79 GLY A O 1
ATOM 587 N N . ILE A 1 80 ? -10.337 -7.803 -17.569 1.00 96.94 80 ILE A N 1
ATOM 588 C CA . ILE A 1 80 ? -10.743 -8.016 -18.961 1.00 96.94 80 ILE A CA 1
ATOM 589 C C . ILE A 1 80 ? -12.214 -8.440 -19.062 1.00 96.94 80 ILE A C 1
ATOM 591 O O . ILE A 1 80 ? -12.921 -7.958 -19.947 1.00 96.94 80 ILE A O 1
ATOM 595 N N . ASN A 1 81 ? -12.677 -9.327 -18.173 1.00 97.75 81 ASN A N 1
ATOM 596 C CA . ASN A 1 81 ? -13.980 -9.983 -18.321 1.00 97.75 81 ASN A CA 1
ATOM 597 C C . ASN A 1 81 ? -15.129 -9.283 -17.590 1.00 97.75 81 ASN A C 1
ATOM 599 O O . ASN A 1 81 ? -16.272 -9.439 -18.009 1.00 97.75 81 ASN A O 1
ATOM 603 N N . LEU A 1 82 ? -14.860 -8.532 -16.515 1.00 96.69 82 LEU A N 1
ATOM 604 C CA . LEU A 1 82 ? -15.919 -7.939 -15.690 1.00 96.69 82 LEU A CA 1
ATOM 605 C C . LEU A 1 82 ? -15.864 -6.411 -15.630 1.00 96.69 82 LEU A C 1
ATOM 607 O O . LEU A 1 82 ? -16.905 -5.763 -15.678 1.00 96.69 82 LEU A O 1
ATOM 611 N N . VAL A 1 83 ? -14.666 -5.822 -15.572 1.00 96.75 83 VAL A N 1
ATOM 612 C CA . VAL A 1 83 ? -14.482 -4.362 -15.464 1.00 96.75 83 VAL A CA 1
ATOM 613 C C . VAL A 1 83 ? -13.593 -3.807 -16.574 1.00 96.75 83 VAL A C 1
ATOM 615 O O . VAL A 1 83 ? -12.709 -2.988 -16.333 1.00 96.75 83 VAL A O 1
ATOM 618 N N . ARG A 1 84 ? -13.857 -4.223 -17.819 1.00 95.56 84 ARG A N 1
ATOM 619 C CA . ARG A 1 84 ? -13.041 -3.905 -19.005 1.00 95.56 84 ARG A CA 1
ATOM 620 C C . ARG A 1 84 ? -12.614 -2.435 -19.141 1.00 95.56 84 ARG A C 1
ATOM 622 O O . ARG A 1 84 ? -11.456 -2.220 -19.487 1.00 95.56 84 ARG A O 1
ATOM 629 N N . PRO A 1 85 ? -13.455 -1.423 -18.839 1.00 96.31 85 PRO A N 1
ATOM 630 C CA . PRO A 1 85 ? -13.033 -0.019 -18.897 1.00 96.31 85 PRO A CA 1
ATOM 631 C C . PRO A 1 85 ? -11.889 0.348 -17.937 1.00 96.31 85 PRO A C 1
ATOM 633 O O . PRO A 1 85 ? -11.196 1.333 -18.166 1.00 96.31 85 PRO A O 1
ATOM 636 N N . LEU A 1 86 ? -11.695 -0.424 -16.863 1.00 95.81 86 LEU A N 1
ATOM 637 C CA . LEU A 1 86 ? -10.628 -0.238 -15.877 1.00 95.81 86 LEU A CA 1
ATOM 638 C C . LEU A 1 86 ? -9.378 -1.073 -16.184 1.00 95.81 86 LEU A C 1
ATOM 640 O O . LEU A 1 86 ? -8.375 -0.945 -15.482 1.00 95.81 86 LEU A O 1
ATOM 644 N N . TYR A 1 87 ? -9.413 -1.938 -17.202 1.00 96.00 87 TYR A N 1
ATOM 645 C CA . TYR A 1 87 ? -8.238 -2.708 -17.595 1.00 96.00 87 TYR A CA 1
ATOM 646 C C . TYR A 1 87 ? -7.123 -1.775 -18.080 1.00 96.00 87 TYR A C 1
ATOM 648 O O . TYR A 1 87 ? -7.377 -0.867 -18.868 1.00 96.00 87 TYR A O 1
ATOM 656 N N . GLN A 1 88 ? -5.900 -1.988 -17.581 1.00 94.88 88 GLN A N 1
ATOM 657 C CA . GLN A 1 88 ? -4.758 -1.088 -17.799 1.00 94.88 88 GLN A CA 1
ATOM 658 C C . GLN A 1 88 ? -5.059 0.372 -17.408 1.00 94.88 88 GLN A C 1
ATOM 660 O O . GLN A 1 88 ? -4.635 1.317 -18.066 1.00 94.88 88 GLN A O 1
ATOM 665 N N . GLN A 1 89 ? -5.804 0.569 -16.319 1.00 96.94 89 GLN A N 1
ATOM 666 C CA . GLN A 1 89 ? -5.997 1.870 -15.681 1.00 96.94 89 GLN A CA 1
ATOM 667 C C . GLN A 1 89 ? -5.445 1.836 -14.254 1.00 96.94 89 GLN A C 1
ATOM 669 O O . GLN A 1 89 ? -5.433 0.790 -13.598 1.00 96.94 89 GLN A O 1
ATOM 674 N N . LEU A 1 90 ? -5.035 3.002 -13.741 1.00 96.75 90 LEU A N 1
ATOM 675 C CA . LEU A 1 90 ? -4.477 3.129 -12.387 1.00 96.75 90 LEU A CA 1
ATOM 676 C C . LEU A 1 90 ? -5.346 2.491 -11.286 1.00 96.75 90 LEU A C 1
ATOM 678 O O . LEU A 1 90 ? -4.772 1.818 -10.431 1.00 96.75 90 LEU A O 1
ATOM 682 N N . PRO A 1 91 ? -6.692 2.620 -11.284 1.00 97.31 91 PRO A N 1
ATOM 683 C CA . PRO A 1 91 ? -7.514 2.023 -10.234 1.00 97.31 91 PRO A CA 1
ATOM 684 C C . PRO A 1 91 ? -7.382 0.500 -10.145 1.00 97.31 91 PRO A C 1
ATOM 686 O O . PRO A 1 91 ? -7.349 -0.040 -9.043 1.00 97.31 91 PRO A O 1
ATOM 689 N N . LEU A 1 92 ? -7.273 -0.197 -11.281 1.00 97.94 92 LEU A N 1
ATOM 690 C CA . LEU A 1 92 ? -7.164 -1.656 -11.293 1.00 97.94 92 LEU A CA 1
ATOM 691 C C . LEU A 1 92 ? -5.766 -2.126 -10.872 1.00 97.94 92 LEU A C 1
ATOM 693 O O . LEU A 1 92 ? -5.648 -3.125 -10.163 1.00 97.94 92 LEU A O 1
ATOM 697 N N . LEU A 1 93 ? -4.719 -1.383 -11.249 1.00 98.12 93 LEU A N 1
ATOM 698 C CA . LEU A 1 93 ? -3.364 -1.613 -10.745 1.00 98.12 93 LEU A CA 1
ATOM 699 C C . LEU A 1 93 ? -3.318 -1.477 -9.216 1.00 98.12 93 LEU A C 1
ATOM 701 O O . LEU A 1 93 ? -2.866 -2.393 -8.529 1.00 98.12 93 LEU A O 1
ATOM 705 N N . VAL A 1 94 ? -3.822 -0.357 -8.687 1.00 98.25 94 VAL A N 1
ATOM 706 C CA . VAL A 1 94 ? -3.869 -0.100 -7.239 1.00 98.25 94 VAL A CA 1
ATOM 707 C C . VAL A 1 94 ? -4.695 -1.175 -6.539 1.00 98.25 94 VAL A C 1
ATOM 709 O O . VAL A 1 94 ? -4.265 -1.696 -5.517 1.00 98.25 94 VAL A O 1
ATOM 712 N N . PHE A 1 95 ? -5.834 -1.577 -7.106 1.00 97.94 95 PHE A N 1
ATOM 713 C CA . PHE A 1 95 ? -6.652 -2.666 -6.572 1.00 97.94 95 PHE A CA 1
ATOM 714 C C . PHE A 1 95 ? -5.872 -3.983 -6.455 1.00 97.94 95 PHE A C 1
ATOM 716 O O . PHE A 1 95 ? -5.876 -4.601 -5.392 1.00 97.94 95 PHE A O 1
ATOM 723 N N . GLY A 1 96 ? -5.152 -4.389 -7.504 1.00 97.44 96 GLY A N 1
ATOM 724 C CA . GLY A 1 96 ? -4.338 -5.605 -7.466 1.00 97.44 96 GLY A CA 1
ATOM 725 C C . GLY A 1 96 ? -3.230 -5.549 -6.414 1.00 97.44 96 GLY A C 1
ATOM 726 O O . GLY A 1 96 ? -3.031 -6.509 -5.672 1.00 97.44 96 GLY A O 1
ATOM 727 N N . GLN A 1 97 ? -2.548 -4.409 -6.288 1.00 97.56 97 GLN A N 1
ATOM 728 C CA . GLN A 1 97 ? -1.513 -4.247 -5.268 1.00 97.56 97 GLN A CA 1
ATOM 729 C C . GLN A 1 97 ? -2.094 -4.197 -3.849 1.00 97.56 97 GLN A C 1
ATOM 731 O O . GLN A 1 97 ? -1.523 -4.790 -2.936 1.00 97.56 97 GLN A O 1
ATOM 736 N N . VAL A 1 98 ? -3.245 -3.546 -3.654 1.00 97.88 98 VAL A N 1
ATOM 737 C CA . VAL A 1 98 ? -3.962 -3.536 -2.372 1.00 97.88 98 VAL A CA 1
ATOM 738 C C . VAL A 1 98 ? -4.261 -4.960 -1.930 1.00 97.88 98 VAL A C 1
ATOM 740 O O . VAL A 1 98 ? -3.977 -5.284 -0.789 1.00 97.88 98 VAL A O 1
ATOM 743 N N . ILE A 1 99 ? -4.753 -5.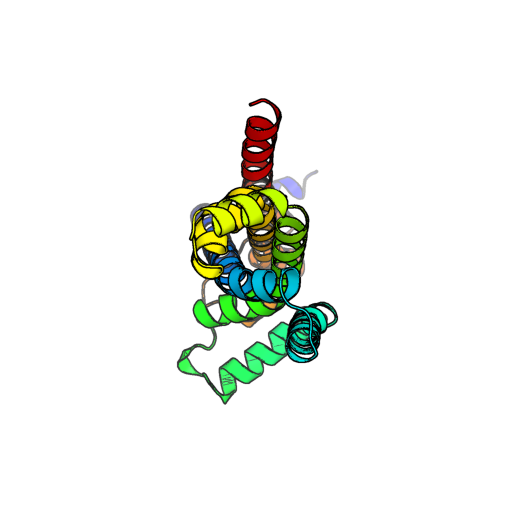834 -2.812 1.00 96.75 99 ILE A N 1
ATOM 744 C CA . ILE A 1 99 ? -5.009 -7.244 -2.476 1.00 96.75 99 ILE A CA 1
ATOM 745 C C . ILE A 1 99 ? -3.744 -7.899 -1.888 1.00 96.75 99 ILE A C 1
ATOM 747 O O . ILE A 1 99 ? -3.802 -8.507 -0.821 1.00 96.75 99 ILE A O 1
ATOM 751 N N . ILE A 1 100 ? -2.582 -7.695 -2.515 1.00 95.62 100 ILE A N 1
ATOM 752 C CA . ILE A 1 100 ? -1.300 -8.277 -2.082 1.00 95.62 100 ILE A CA 1
ATOM 753 C C . ILE A 1 100 ? -0.813 -7.701 -0.742 1.00 95.62 100 ILE A C 1
ATOM 755 O O . ILE A 1 100 ? -0.293 -8.444 0.095 1.00 95.62 100 ILE A O 1
ATOM 759 N N . PHE A 1 101 ? -0.956 -6.390 -0.528 1.00 96.31 101 PHE A N 1
ATOM 760 C CA . PHE A 1 101 ? -0.398 -5.704 0.644 1.00 96.31 101 PHE A CA 1
ATOM 761 C C . PHE A 1 101 ? -1.383 -5.535 1.806 1.00 96.31 101 PHE A C 1
ATOM 763 O O . PHE A 1 101 ? -0.950 -5.267 2.926 1.00 96.31 101 PHE A O 1
ATOM 770 N N . LEU A 1 102 ? -2.684 -5.743 1.601 1.00 96.94 102 LEU A N 1
ATOM 771 C CA . LEU A 1 102 ? -3.703 -5.617 2.644 1.00 96.94 102 LEU A CA 1
ATOM 772 C C . LEU A 1 102 ? -3.398 -6.466 3.891 1.00 96.94 102 LEU A C 1
ATOM 774 O O . LEU A 1 102 ? -3.506 -5.916 4.987 1.00 96.94 102 LEU A O 1
ATOM 778 N N . PRO A 1 103 ? -2.957 -7.739 3.794 1.00 95.94 103 PRO A N 1
ATOM 779 C CA . PRO A 1 103 ? -2.692 -8.564 4.977 1.00 95.94 103 PRO A CA 1
ATOM 780 C C . PRO A 1 103 ? -1.561 -8.014 5.843 1.00 95.94 103 PRO A C 1
ATOM 782 O O . PRO A 1 103 ? -1.646 -8.025 7.070 1.00 95.94 103 PRO A O 1
ATOM 785 N N . LEU A 1 104 ? -0.532 -7.461 5.197 1.00 95.19 104 LEU A N 1
ATOM 786 C CA . LEU A 1 104 ? 0.587 -6.805 5.863 1.00 95.19 104 LEU A CA 1
ATOM 787 C C . LEU A 1 104 ? 0.108 -5.591 6.671 1.00 95.19 104 LEU A C 1
ATOM 789 O O . LEU A 1 104 ? 0.454 -5.447 7.845 1.00 95.19 104 LEU A O 1
ATOM 793 N N . VAL A 1 105 ? -0.716 -4.734 6.060 1.00 97.50 105 VAL A N 1
ATOM 794 C CA . VAL A 1 105 ? -1.234 -3.536 6.735 1.00 97.50 105 VAL A CA 1
ATOM 795 C C . VAL A 1 105 ? -2.231 -3.910 7.830 1.00 97.50 105 VAL A C 1
ATOM 797 O O . VAL A 1 105 ? -2.146 -3.365 8.926 1.00 97.50 105 VAL A O 1
ATOM 800 N N . VAL A 1 106 ? -3.125 -4.875 7.591 1.00 97.62 106 VAL A N 1
ATOM 801 C CA . VAL A 1 106 ? -4.081 -5.370 8.598 1.00 97.62 106 VAL A CA 1
ATOM 802 C C . VAL A 1 106 ? -3.351 -5.930 9.814 1.00 97.62 106 VAL A C 1
ATOM 804 O O . VAL A 1 106 ? -3.700 -5.568 10.936 1.00 97.62 106 VAL A O 1
ATOM 807 N N . GLY A 1 107 ? -2.311 -6.747 9.620 1.00 95.44 107 GLY A N 1
ATOM 808 C CA . GLY A 1 107 ? -1.502 -7.272 10.722 1.00 95.44 107 GLY A CA 1
ATOM 809 C C . GLY A 1 107 ? -0.836 -6.161 11.539 1.00 95.44 107 GLY A C 1
ATOM 810 O O . GLY A 1 107 ? -0.865 -6.180 12.770 1.00 95.44 107 GLY A O 1
ATOM 811 N N . SER A 1 108 ? -0.301 -5.141 10.867 1.00 95.75 108 SER A N 1
ATOM 812 C CA . SER A 1 108 ? 0.292 -3.973 11.525 1.00 95.75 108 SER A CA 1
ATOM 813 C C . SER A 1 108 ? -0.736 -3.137 12.300 1.00 95.75 108 SER A C 1
ATOM 815 O O . SER A 1 108 ? -0.502 -2.794 13.458 1.00 95.75 108 SER A O 1
ATOM 817 N N . VAL A 1 109 ? -1.906 -2.859 11.718 1.00 96.69 109 VAL A N 1
ATOM 818 C CA . VAL A 1 109 ? -3.006 -2.155 12.399 1.00 96.69 109 VAL A CA 1
ATOM 819 C C . VAL A 1 109 ? -3.467 -2.949 13.621 1.00 96.69 109 VAL A C 1
ATOM 821 O O . VAL A 1 109 ? -3.562 -2.393 14.715 1.00 96.69 109 VAL A O 1
ATOM 824 N N . ARG A 1 110 ? -3.714 -4.253 13.449 1.00 95.69 110 ARG A N 1
ATOM 825 C CA . ARG A 1 110 ? -4.184 -5.155 14.503 1.00 95.69 110 ARG A CA 1
ATOM 826 C C . ARG A 1 110 ? -3.235 -5.144 15.699 1.00 95.69 110 ARG A C 1
ATOM 828 O O . ARG A 1 110 ? -3.657 -4.829 16.808 1.00 95.69 110 ARG A O 1
ATOM 835 N N . THR A 1 111 ? -1.957 -5.429 15.461 1.00 94.88 111 THR A N 1
ATOM 836 C CA . THR A 1 111 ? -0.926 -5.479 16.513 1.00 94.88 111 THR A CA 1
ATOM 837 C C . THR A 1 111 ? -0.776 -4.141 17.235 1.00 94.88 111 THR A C 1
ATOM 839 O O . THR A 1 111 ? -0.719 -4.106 18.461 1.00 94.88 111 THR A O 1
ATOM 842 N N . SER A 1 112 ? -0.804 -3.026 16.501 1.00 94.88 112 SER A N 1
ATOM 843 C CA . SER A 1 112 ? -0.708 -1.679 17.084 1.00 94.88 112 SER A CA 1
ATOM 844 C C . SER A 1 112 ? -1.890 -1.355 18.000 1.00 94.88 112 SER A C 1
ATOM 846 O O . SER A 1 112 ? -1.733 -0.752 19.061 1.00 94.88 112 SER A O 1
ATOM 848 N N . ILE A 1 113 ? -3.093 -1.772 17.602 1.00 94.44 113 ILE A N 1
ATOM 849 C CA . ILE A 1 113 ? -4.311 -1.591 18.389 1.00 94.44 113 ILE A CA 1
ATOM 850 C C . ILE A 1 113 ? -4.305 -2.514 19.613 1.00 94.44 113 ILE A C 1
ATOM 852 O O . ILE A 1 113 ? -4.634 -2.067 20.711 1.00 94.44 113 ILE A O 1
ATOM 856 N N . GLU A 1 114 ? -3.903 -3.777 19.477 1.00 93.44 114 GLU A N 1
ATOM 857 C CA . GLU A 1 114 ? -3.751 -4.717 20.601 1.00 93.44 114 GLU A CA 1
ATOM 858 C C . GLU A 1 114 ? -2.731 -4.226 21.644 1.00 93.44 114 GLU A C 1
ATOM 860 O O . GLU A 1 114 ? -2.950 -4.411 22.838 1.00 93.44 114 GLU A O 1
ATOM 865 N N . GLN A 1 115 ? -1.667 -3.538 21.217 1.00 90.38 115 GLN A N 1
ATOM 866 C CA . GLN A 1 115 ? -0.656 -2.952 22.108 1.00 90.38 115 GLN A CA 1
ATOM 867 C C . GLN A 1 115 ? -1.104 -1.651 22.796 1.00 90.38 115 GLN A C 1
ATOM 869 O O . GLN A 1 115 ? -0.515 -1.252 23.804 1.00 90.38 115 GLN A O 1
ATOM 874 N N . SER A 1 116 ? -2.133 -0.969 22.282 1.00 89.06 116 SER A N 1
ATOM 875 C CA . SER A 1 116 ? -2.658 0.240 22.929 1.00 89.06 116 SER A CA 1
ATOM 876 C C . SER A 1 116 ? -3.323 -0.093 24.274 1.00 89.06 116 SER A C 1
ATOM 878 O O . SER A 1 116 ? -4.023 -1.095 24.425 1.00 89.06 116 SER A O 1
ATOM 880 N N . ARG A 1 117 ? -3.083 0.744 25.293 1.00 86.06 117 ARG A N 1
ATOM 881 C CA . ARG A 1 117 ? -3.521 0.474 26.672 1.00 86.06 117 ARG A CA 1
ATOM 882 C C . ARG A 1 117 ? -5.047 0.500 26.791 1.00 86.06 117 ARG A C 1
ATOM 884 O O . ARG A 1 117 ? -5.645 1.574 26.782 1.00 86.06 117 ARG A O 1
ATOM 891 N N . VAL A 1 118 ? -5.653 -0.662 27.038 1.00 86.62 118 VAL A N 1
ATOM 892 C CA . VAL A 1 118 ? -7.107 -0.814 27.260 1.00 86.62 118 VAL A CA 1
ATOM 893 C C . VAL A 1 118 ? -7.619 0.070 28.407 1.00 86.62 118 VAL A C 1
ATOM 895 O O . VAL A 1 118 ? -8.705 0.629 28.309 1.00 86.62 118 VAL A O 1
ATOM 898 N N . ALA A 1 119 ? -6.804 0.307 29.441 1.00 92.31 119 ALA A N 1
ATOM 899 C CA . ALA A 1 119 ? -7.163 1.184 30.559 1.00 92.31 119 ALA A CA 1
ATOM 900 C C . ALA A 1 119 ? -7.545 2.615 30.121 1.00 92.31 119 ALA A C 1
ATOM 902 O O . ALA A 1 119 ? -8.421 3.230 30.723 1.00 92.31 119 ALA A O 1
ATOM 903 N N . LEU A 1 120 ? -6.932 3.151 29.056 1.00 93.06 120 LEU A N 1
ATOM 904 C CA . LEU A 1 120 ? -7.287 4.477 28.533 1.00 93.06 120 LEU A CA 1
ATOM 905 C C . LEU A 1 120 ? -8.652 4.463 27.828 1.00 93.06 120 LEU A C 1
ATOM 907 O O . LEU A 1 120 ? -9.390 5.449 27.881 1.00 93.06 120 LEU A O 1
ATOM 911 N N . GLU A 1 121 ? -9.020 3.337 27.214 1.00 93.44 121 GLU A N 1
ATOM 912 C CA . GLU A 1 121 ? -10.360 3.136 26.663 1.00 93.44 121 GLU A CA 1
ATOM 913 C C . GLU A 1 121 ? -11.406 3.058 27.786 1.00 93.44 121 GLU A C 1
ATOM 915 O O . GLU A 1 121 ? -12.464 3.676 27.683 1.00 93.44 121 GLU A O 1
ATOM 920 N N . ASP A 1 122 ? -11.100 2.369 28.890 1.00 93.56 122 ASP A N 1
ATOM 921 C CA . ASP A 1 122 ? -11.981 2.262 30.063 1.00 93.56 122 ASP A CA 1
ATOM 922 C C . ASP A 1 122 ? -12.228 3.608 30.750 1.00 93.56 122 ASP A C 1
ATOM 924 O O . ASP A 1 122 ? -13.370 3.923 31.103 1.00 93.56 122 ASP A O 1
ATOM 928 N N . VAL A 1 123 ? -11.185 4.435 30.877 1.00 95.81 123 VAL A N 1
ATOM 929 C CA . VAL A 1 123 ? -11.306 5.810 31.384 1.00 95.81 123 VAL A CA 1
ATOM 930 C C . VAL A 1 123 ? -12.201 6.639 30.464 1.00 95.81 123 VAL A C 1
ATOM 932 O O . VAL A 1 123 ? -13.128 7.294 30.936 1.00 95.81 123 VAL A O 1
ATOM 935 N N . SER A 1 124 ? -11.996 6.562 29.145 1.00 95.62 124 SER A N 1
ATOM 936 C CA . SER A 1 124 ? -12.855 7.251 28.175 1.00 95.62 124 SER A CA 1
ATOM 937 C C . SER A 1 124 ? -14.322 6.829 28.307 1.00 95.62 124 SER A C 1
ATOM 939 O O . SER A 1 124 ? -15.199 7.692 28.321 1.00 95.62 124 SER A O 1
ATOM 941 N N . ARG A 1 125 ? -14.597 5.528 28.455 1.00 95.19 125 ARG A N 1
ATOM 942 C CA . ARG A 1 125 ? -15.965 5.012 28.616 1.00 95.19 125 ARG A CA 1
ATOM 943 C C . ARG A 1 125 ? -16.605 5.421 29.941 1.00 95.19 125 ARG A C 1
ATOM 945 O O . ARG A 1 125 ? -17.793 5.727 29.961 1.00 95.19 125 ARG A O 1
ATOM 952 N N . SER A 1 126 ? -15.830 5.482 31.022 1.00 96.81 126 SER A N 1
ATOM 953 C CA . SER A 1 126 ? -16.306 5.941 32.338 1.00 96.81 126 SER A CA 1
ATOM 954 C C . SER A 1 126 ? -16.726 7.416 32.332 1.00 96.81 126 SER A C 1
ATOM 956 O O . SER A 1 126 ? -17.591 7.813 33.105 1.00 96.81 126 SER A O 1
ATOM 958 N N . LEU A 1 127 ? -16.178 8.215 31.411 1.00 96.25 127 LEU A N 1
ATOM 959 C CA . LEU A 1 127 ? -16.582 9.605 31.163 1.00 96.25 127 LEU A CA 1
ATOM 960 C C . LEU A 1 127 ? -17.821 9.731 30.250 1.00 96.25 127 LEU A C 1
ATOM 962 O O . LEU A 1 127 ? -18.117 10.816 29.756 1.00 96.25 127 LEU A O 1
ATOM 966 N N . GLY A 1 128 ? -18.541 8.633 29.992 1.00 96.12 128 GLY A N 1
ATOM 967 C CA . GLY A 1 128 ? -19.763 8.624 29.180 1.00 96.12 128 GLY A CA 1
ATOM 968 C C . GLY A 1 128 ? -19.530 8.615 27.666 1.00 96.12 128 GLY A C 1
ATOM 969 O O . GLY A 1 128 ? -20.481 8.760 26.899 1.00 96.12 128 GLY A O 1
ATOM 970 N N . VAL A 1 129 ? -18.287 8.434 27.204 1.00 96.75 129 VAL A N 1
ATOM 971 C CA . VAL A 1 129 ? -17.970 8.346 25.771 1.00 96.75 129 VAL A CA 1
ATOM 972 C C . VAL A 1 129 ? -18.359 6.965 25.233 1.00 96.75 129 VAL A C 1
ATOM 974 O O . VAL A 1 129 ? -18.038 5.930 25.817 1.00 96.75 129 VAL A O 1
ATOM 977 N N . SER A 1 130 ? -19.050 6.934 24.091 1.00 94.94 130 SER A N 1
ATOM 978 C CA . SER A 1 130 ? -19.455 5.672 23.453 1.00 94.94 130 SER A CA 1
ATOM 979 C C . SER A 1 130 ? -18.252 4.879 22.921 1.00 94.94 130 SER A C 1
ATOM 981 O O . SER A 1 130 ? -17.237 5.457 22.540 1.00 94.94 130 SER A O 1
ATOM 983 N N . ARG A 1 131 ? -18.382 3.547 22.792 1.00 90.75 131 ARG A N 1
ATOM 984 C CA . ARG A 1 131 ? -17.300 2.669 22.288 1.00 90.75 131 ARG A CA 1
ATOM 985 C C . ARG A 1 131 ? -16.713 3.142 20.955 1.00 90.75 131 ARG A C 1
ATOM 987 O O . ARG A 1 131 ? -15.498 3.159 20.804 1.00 90.75 131 ARG A O 1
ATOM 994 N N . MET A 1 132 ? -17.564 3.547 20.009 1.00 91.31 132 MET A N 1
ATOM 995 C CA . MET A 1 132 ? -17.104 4.034 18.703 1.00 91.31 132 MET A CA 1
ATOM 996 C C . MET A 1 132 ? -16.339 5.351 18.828 1.00 91.31 132 MET A C 1
ATOM 998 O O . MET A 1 132 ? -15.274 5.501 18.237 1.00 91.31 132 MET A O 1
ATOM 1002 N N . GLN A 1 133 ? -16.817 6.285 19.649 1.00 94.06 133 GLN A N 1
ATOM 1003 C CA . GLN A 1 133 ? -16.087 7.527 19.901 1.00 94.06 133 GLN A CA 1
ATOM 1004 C C . GLN A 1 133 ? -14.746 7.272 20.602 1.00 94.06 133 GLN A C 1
ATOM 1006 O O . GLN A 1 133 ? -13.767 7.925 20.254 1.00 94.06 133 GLN A O 1
ATOM 1011 N N . THR A 1 134 ? -14.668 6.314 21.531 1.00 94.56 134 THR A N 1
ATOM 1012 C CA . THR A 1 134 ? -13.406 5.910 22.172 1.00 94.56 134 THR A CA 1
ATOM 1013 C C . THR A 1 134 ? -12.402 5.378 21.149 1.00 94.56 134 THR A C 1
ATOM 1015 O O . THR A 1 134 ? -11.239 5.772 21.193 1.00 94.56 134 THR A O 1
ATOM 1018 N N . VAL A 1 135 ? -12.839 4.574 20.172 1.00 92.06 135 VAL A N 1
ATOM 1019 C CA . VAL A 1 135 ? -11.956 4.082 19.099 1.00 92.06 135 VAL A CA 1
ATOM 1020 C C . VAL A 1 135 ? -11.320 5.240 18.326 1.00 92.06 135 VAL A C 1
ATOM 1022 O O . VAL A 1 135 ? -10.099 5.287 18.182 1.00 92.06 135 VAL A O 1
ATOM 1025 N N . PHE A 1 136 ? -12.121 6.208 17.875 1.00 92.88 136 PHE A N 1
ATOM 1026 C CA . PHE A 1 136 ? -11.611 7.332 17.081 1.00 92.88 136 PHE A CA 1
ATOM 1027 C C . PHE A 1 136 ? -10.834 8.369 17.902 1.00 92.88 136 PHE A C 1
ATOM 1029 O O . PHE A 1 136 ? -9.914 8.989 17.374 1.00 92.88 136 PHE A O 1
ATOM 1036 N N . ARG A 1 137 ? -11.185 8.577 19.178 1.00 94.00 137 ARG A N 1
ATOM 1037 C CA . ARG A 1 137 ? -10.563 9.605 20.033 1.00 94.00 137 ARG A CA 1
ATOM 1038 C C . ARG A 1 137 ? -9.365 9.112 20.837 1.00 94.00 137 ARG A C 1
ATOM 1040 O O . ARG A 1 137 ? -8.551 9.932 21.242 1.00 94.00 137 ARG A O 1
ATOM 1047 N N . VAL A 1 138 ? -9.271 7.809 21.094 1.00 94.12 138 VAL A N 1
ATOM 1048 C CA . VAL A 1 138 ? -8.257 7.225 21.982 1.00 94.12 138 VAL A CA 1
ATOM 1049 C C . VAL A 1 138 ? -7.478 6.138 21.256 1.00 94.12 138 VAL A C 1
ATOM 1051 O O . VAL A 1 138 ? -6.278 6.291 21.043 1.00 94.12 138 VAL A O 1
ATOM 1054 N N . THR A 1 139 ? -8.145 5.071 20.818 1.00 93.38 139 THR A N 1
ATOM 1055 C CA . THR A 1 139 ? -7.469 3.876 20.291 1.00 93.38 139 THR A CA 1
ATOM 1056 C C . THR A 1 139 ? -6.658 4.164 19.026 1.00 93.38 139 THR A C 1
ATOM 1058 O O . THR A 1 139 ? -5.468 3.858 18.983 1.00 93.38 139 THR A O 1
ATOM 1061 N N . ILE A 1 140 ? -7.266 4.779 18.003 1.00 93.00 140 ILE A N 1
ATOM 1062 C CA . ILE A 1 140 ? -6.591 5.062 16.725 1.00 93.00 140 ILE A CA 1
ATOM 1063 C C . ILE A 1 140 ? -5.421 6.042 16.910 1.00 93.00 140 ILE A C 1
ATOM 1065 O O . ILE A 1 140 ? -4.328 5.715 16.450 1.00 93.00 140 ILE A O 1
ATOM 1069 N N . PRO A 1 141 ? -5.567 7.199 17.592 1.00 92.88 141 PRO A N 1
ATOM 1070 C CA . PRO A 1 141 ? -4.442 8.110 17.820 1.00 92.88 141 PRO A CA 1
ATOM 1071 C C . PRO A 1 141 ? -3.263 7.471 18.565 1.00 92.88 141 PRO A C 1
ATOM 1073 O O . PRO A 1 141 ? -2.107 7.760 18.244 1.00 92.88 141 PRO A O 1
ATOM 1076 N N . LEU A 1 142 ? -3.540 6.583 19.528 1.00 92.31 142 LEU A N 1
ATOM 1077 C CA . LEU A 1 142 ? -2.506 5.844 20.257 1.00 92.31 142 LEU A CA 1
ATOM 1078 C C . LEU A 1 142 ? -1.817 4.795 19.378 1.00 92.31 142 LEU A C 1
ATOM 1080 O O . LEU A 1 142 ? -0.598 4.659 19.436 1.00 92.31 142 LEU A O 1
ATOM 1084 N N . ALA A 1 143 ? -2.577 4.090 18.539 1.00 94.00 143 ALA A N 1
ATOM 1085 C CA . ALA A 1 143 ? -2.055 3.090 17.609 1.00 94.00 143 ALA A CA 1
ATOM 1086 C C . ALA A 1 143 ? -1.418 3.703 16.345 1.00 94.00 143 ALA A C 1
ATOM 1088 O O . ALA A 1 143 ? -0.764 2.992 15.582 1.00 94.00 143 ALA A O 1
ATOM 1089 N N . LEU A 1 144 ? -1.586 5.013 16.117 1.00 92.81 144 LEU A N 1
ATOM 1090 C CA . LEU A 1 144 ? -1.221 5.689 14.871 1.00 92.81 144 LEU A CA 1
ATOM 1091 C C . LEU A 1 144 ? 0.228 5.447 14.415 1.00 92.81 144 LEU A C 1
ATOM 1093 O O . LEU A 1 144 ? 0.406 5.208 13.225 1.00 92.81 144 LEU A O 1
ATOM 1097 N N . PRO A 1 145 ? 1.266 5.462 15.280 1.00 90.88 145 PRO A N 1
ATOM 1098 C CA . PRO A 1 145 ? 2.636 5.198 14.832 1.00 90.88 145 PRO A CA 1
ATOM 1099 C C . PRO A 1 145 ? 2.783 3.834 14.154 1.00 90.88 145 PRO A C 1
ATOM 1101 O O . PRO A 1 145 ? 3.380 3.736 13.084 1.00 90.88 145 PRO A O 1
ATOM 1104 N N . GLY A 1 146 ? 2.189 2.796 14.743 1.00 92.31 146 GLY A N 1
ATOM 1105 C CA . GLY A 1 146 ? 2.247 1.451 14.191 1.00 92.31 146 GLY A CA 1
ATOM 1106 C C . GLY A 1 146 ? 1.327 1.275 12.981 1.00 92.31 146 GLY A C 1
ATOM 1107 O O . GLY A 1 146 ? 1.746 0.689 11.991 1.00 92.31 146 GLY A O 1
ATOM 1108 N N . VAL A 1 147 ? 0.141 1.896 12.975 1.00 94.69 147 VAL A N 1
ATOM 1109 C CA . VAL A 1 147 ? -0.725 1.965 11.780 1.00 94.69 147 VAL A CA 1
ATOM 1110 C C . VAL A 1 147 ? 0.030 2.578 10.596 1.00 94.69 147 VAL A C 1
ATOM 1112 O O . VAL A 1 147 ? 0.068 1.996 9.513 1.00 94.69 147 VAL A O 1
ATOM 1115 N N . MET A 1 148 ? 0.672 3.731 10.803 1.00 94.12 148 MET A N 1
ATOM 1116 C CA . MET A 1 148 ? 1.458 4.404 9.767 1.00 94.12 148 MET A CA 1
ATOM 1117 C C . MET A 1 148 ? 2.641 3.546 9.319 1.00 94.12 148 MET A C 1
ATOM 1119 O O . MET A 1 148 ? 2.960 3.549 8.130 1.00 94.12 148 MET A O 1
ATOM 1123 N N . ALA A 1 149 ? 3.246 2.772 10.229 1.00 93.69 149 ALA A N 1
ATOM 1124 C CA . ALA A 1 149 ? 4.303 1.828 9.884 1.00 93.69 149 ALA A CA 1
ATOM 1125 C C . ALA A 1 149 ? 3.829 0.777 8.875 1.00 93.69 149 ALA A C 1
ATOM 1127 O O . ALA A 1 149 ? 4.481 0.583 7.849 1.00 93.69 149 ALA A O 1
ATOM 1128 N N . GLY A 1 150 ? 2.657 0.177 9.096 1.00 95.25 150 GLY A N 1
ATOM 1129 C CA . GLY A 1 150 ? 2.036 -0.737 8.136 1.00 95.25 150 GLY A CA 1
ATOM 1130 C C . GLY A 1 150 ? 1.805 -0.094 6.769 1.00 95.25 150 GLY A C 1
ATOM 1131 O O . GLY A 1 150 ? 2.149 -0.676 5.741 1.00 95.25 150 GLY A O 1
ATOM 1132 N N . GLY A 1 151 ? 1.291 1.137 6.747 1.00 95.62 151 GLY A N 1
ATOM 1133 C CA . GLY A 1 151 ? 1.082 1.888 5.508 1.00 95.6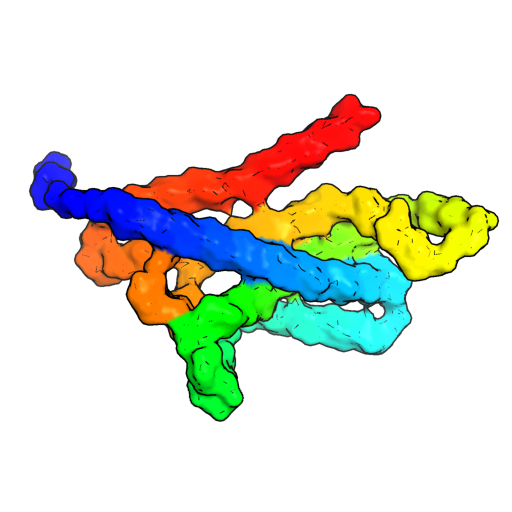2 151 GLY A CA 1
ATOM 1134 C C . GLY A 1 151 ? 2.372 2.166 4.738 1.00 95.62 151 GLY A C 1
ATOM 1135 O O . GLY A 1 151 ? 2.437 1.921 3.536 1.00 95.62 151 GLY A O 1
ATOM 1136 N N . ALA A 1 152 ? 3.424 2.620 5.416 1.00 95.06 152 ALA A N 1
ATOM 1137 C CA . ALA A 1 152 ? 4.713 2.875 4.776 1.00 95.06 152 ALA A CA 1
ATOM 1138 C C . ALA A 1 152 ? 5.399 1.583 4.293 1.00 95.06 152 ALA A C 1
ATOM 1140 O O . ALA A 1 152 ? 6.040 1.601 3.242 1.00 95.06 152 ALA A O 1
ATOM 1141 N N . LEU A 1 153 ? 5.195 0.448 4.973 1.00 94.50 153 LEU A N 1
ATOM 1142 C CA . LEU A 1 153 ? 5.613 -0.860 4.461 1.00 94.50 153 LEU A CA 1
ATOM 1143 C C . LEU A 1 153 ? 4.854 -1.257 3.186 1.00 94.50 153 LEU A C 1
ATOM 1145 O O . LEU A 1 153 ? 5.463 -1.823 2.280 1.00 94.50 153 LEU A O 1
ATOM 1149 N N . ALA A 1 154 ? 3.561 -0.937 3.075 1.00 96.88 154 ALA A N 1
ATOM 1150 C CA . ALA A 1 154 ? 2.802 -1.150 1.842 1.00 96.88 154 ALA A CA 1
ATOM 1151 C C . ALA A 1 154 ? 3.273 -0.236 0.701 1.00 96.88 154 ALA A C 1
ATOM 1153 O O . ALA A 1 154 ? 3.433 -0.716 -0.417 1.00 96.88 154 ALA A O 1
ATOM 1154 N N . VAL A 1 155 ? 3.574 1.041 0.979 1.00 97.69 155 VAL A N 1
ATOM 1155 C CA . VAL A 1 155 ? 4.180 1.962 -0.005 1.00 97.69 155 VAL A CA 1
ATOM 1156 C C . VAL A 1 155 ? 5.499 1.389 -0.524 1.00 97.69 155 VAL A C 1
ATOM 1158 O O . VAL A 1 155 ? 5.677 1.224 -1.729 1.00 97.69 155 VAL A O 1
ATOM 1161 N N . LEU A 1 156 ? 6.407 1.025 0.385 1.00 96.06 156 LEU A N 1
ATOM 1162 C CA . LEU A 1 156 ? 7.688 0.405 0.050 1.00 96.06 156 LEU A CA 1
ATOM 1163 C C . LEU A 1 156 ? 7.492 -0.908 -0.719 1.00 96.06 156 LEU A C 1
ATOM 1165 O O . LEU A 1 156 ? 8.238 -1.207 -1.649 1.00 96.06 156 LEU A O 1
ATOM 1169 N N . GLY A 1 157 ? 6.489 -1.696 -0.331 1.00 95.75 157 GLY A N 1
ATOM 1170 C CA . GLY A 1 157 ? 6.059 -2.915 -1.003 1.00 95.75 157 GLY A CA 1
ATOM 1171 C C . GLY A 1 157 ? 5.707 -2.679 -2.464 1.00 95.75 157 GLY A C 1
ATOM 1172 O O . GLY A 1 157 ? 6.275 -3.334 -3.336 1.00 95.75 157 GLY A O 1
ATOM 1173 N N . ALA A 1 158 ? 4.821 -1.717 -2.699 1.00 97.19 158 ALA A N 1
ATOM 1174 C CA . ALA A 1 158 ? 4.283 -1.352 -3.999 1.00 97.19 158 ALA A CA 1
ATOM 1175 C C . ALA A 1 158 ? 5.338 -0.766 -4.949 1.00 97.19 158 ALA A C 1
ATOM 1177 O O . ALA A 1 158 ? 5.320 -1.075 -6.136 1.00 97.19 158 ALA A O 1
ATOM 1178 N N . MET A 1 159 ? 6.294 0.021 -4.442 1.00 97.50 159 MET A N 1
ATOM 1179 C CA . MET A 1 159 ? 7.361 0.616 -5.265 1.00 97.50 159 MET A CA 1
ATOM 1180 C C . MET A 1 159 ? 8.256 -0.422 -5.955 1.00 97.50 159 MET A C 1
ATOM 1182 O O . MET A 1 159 ? 8.744 -0.185 -7.057 1.00 97.50 159 MET A O 1
ATOM 1186 N N . LYS A 1 160 ? 8.479 -1.568 -5.301 1.00 95.44 160 LYS A N 1
ATOM 1187 C CA . LYS A 1 160 ? 9.290 -2.685 -5.818 1.00 95.44 160 LYS A CA 1
ATOM 1188 C C . LYS A 1 160 ? 8.452 -3.836 -6.372 1.00 95.44 160 LYS A C 1
ATOM 1190 O O . LYS A 1 160 ? 8.987 -4.904 -6.658 1.00 95.44 160 LYS A O 1
ATOM 1195 N N . GLU A 1 161 ? 7.140 -3.657 -6.450 1.00 96.62 161 GLU A N 1
ATOM 1196 C CA . GLU A 1 161 ? 6.237 -4.678 -6.956 1.00 96.62 161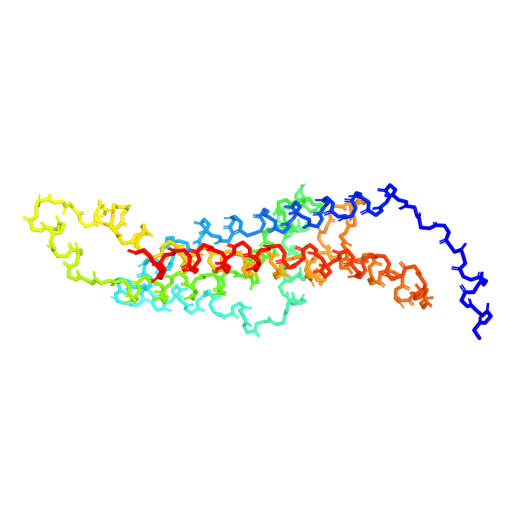 GLU A CA 1
ATOM 1197 C C . GLU A 1 161 ? 6.362 -4.745 -8.484 1.00 96.62 161 GLU A C 1
ATOM 1199 O O . GLU A 1 161 ? 6.275 -3.727 -9.168 1.00 96.62 161 GLU A O 1
ATOM 1204 N N . LEU A 1 162 ? 6.606 -5.948 -9.011 1.00 96.88 162 LEU A N 1
ATOM 1205 C CA . LEU A 1 162 ? 6.823 -6.165 -10.441 1.00 96.88 162 LEU A CA 1
ATOM 1206 C C . LEU A 1 162 ? 5.662 -6.911 -11.121 1.00 96.88 162 LEU A C 1
ATOM 1208 O O . LEU A 1 162 ? 5.155 -6.376 -12.102 1.00 96.88 162 LEU A O 1
ATOM 1212 N N . PRO A 1 163 ? 5.223 -8.109 -10.680 1.00 95.44 163 PRO A N 1
ATOM 1213 C CA . PRO A 1 163 ? 4.278 -8.917 -11.460 1.00 95.44 163 PRO A CA 1
ATOM 1214 C C . PRO A 1 163 ? 2.938 -8.230 -11.756 1.00 95.44 163 PRO A C 1
ATOM 1216 O O . PRO A 1 163 ? 2.470 -8.231 -12.892 1.00 95.44 163 PRO A O 1
ATOM 1219 N N . THR A 1 164 ? 2.330 -7.620 -10.745 1.00 96.81 164 THR A N 1
ATOM 1220 C CA . THR A 1 164 ? 1.043 -6.919 -10.842 1.00 96.81 164 THR A CA 1
ATOM 1221 C C . THR A 1 164 ? 1.195 -5.669 -11.684 1.00 96.81 164 THR A C 1
ATOM 1223 O O . THR A 1 164 ? 0.400 -5.426 -12.589 1.00 96.81 164 THR A O 1
ATOM 1226 N N . THR A 1 165 ? 2.265 -4.915 -11.445 1.00 97.06 165 THR A N 1
ATOM 1227 C CA . THR A 1 165 ? 2.574 -3.697 -12.188 1.00 97.06 165 THR A CA 1
ATOM 1228 C C . THR A 1 165 ? 2.828 -3.978 -13.662 1.00 97.06 165 THR A C 1
ATOM 1230 O O . THR A 1 165 ? 2.244 -3.318 -14.515 1.00 97.06 165 THR A O 1
ATOM 1233 N N . LEU A 1 166 ? 3.616 -5.000 -13.990 1.00 96.12 166 LEU A N 1
ATOM 1234 C CA . LEU A 1 166 ? 3.915 -5.376 -15.370 1.00 96.12 166 LEU A CA 1
ATOM 1235 C C . LEU A 1 166 ? 2.648 -5.756 -16.155 1.00 96.12 166 LEU A C 1
ATOM 1237 O O . LEU A 1 166 ? 2.548 -5.455 -17.341 1.00 96.12 166 LEU A O 1
ATOM 1241 N N . LEU A 1 167 ? 1.679 -6.393 -15.491 1.00 96.81 167 LEU A N 1
ATOM 1242 C CA . LEU A 1 167 ? 0.459 -6.900 -16.121 1.00 96.81 167 LEU A CA 1
ATOM 1243 C C . LEU A 1 167 ? -0.703 -5.893 -16.165 1.00 96.81 167 LEU A C 1
ATOM 1245 O O . LEU A 1 167 ? -1.560 -6.003 -17.043 1.00 96.81 167 LEU A O 1
ATOM 1249 N N . LEU A 1 168 ? -0.764 -4.942 -15.225 1.00 97.31 168 LEU A N 1
ATOM 1250 C CA . LEU A 1 168 ? -1.929 -4.062 -15.033 1.00 97.31 168 LEU A CA 1
ATOM 1251 C C . LEU A 1 168 ? -1.646 -2.568 -15.180 1.00 97.31 168 LEU A C 1
ATOM 1253 O O . LEU A 1 168 ? -2.600 -1.789 -15.192 1.00 97.31 168 LEU A O 1
ATOM 1257 N N . ARG A 1 169 ? -0.382 -2.135 -15.263 1.00 97.06 169 ARG A N 1
ATOM 1258 C CA . ARG A 1 169 ? -0.066 -0.708 -15.426 1.00 97.06 169 ARG A CA 1
ATOM 1259 C C . ARG A 1 169 ? -0.739 -0.109 -16.669 1.00 97.06 169 ARG A C 1
ATOM 1261 O O . ARG A 1 169 ? -0.900 -0.810 -17.674 1.00 97.06 169 ARG A O 1
ATOM 1268 N N . PRO A 1 170 ? -1.073 1.191 -16.638 1.00 96.75 170 PRO A N 1
ATOM 1269 C CA . PRO A 1 170 ? -1.514 1.889 -17.831 1.00 96.75 170 PRO A CA 1
ATOM 1270 C C . PRO A 1 170 ? -0.497 1.842 -18.963 1.00 96.75 170 PRO A C 1
ATOM 1272 O O . PRO A 1 170 ? 0.716 1.849 -18.747 1.00 96.75 170 PRO A O 1
ATOM 1275 N N . THR A 1 171 ? -1.002 1.817 -20.193 1.00 91.81 171 THR A N 1
ATOM 1276 C CA . THR A 1 171 ? -0.166 1.828 -21.394 1.00 91.81 171 THR A CA 1
ATOM 1277 C C . THR A 1 171 ? 0.700 3.083 -21.428 1.00 91.81 171 THR A C 1
ATOM 1279 O O . THR A 1 171 ? 0.185 4.191 -21.299 1.00 91.81 171 THR A O 1
ATOM 1282 N N . GLY A 1 172 ? 2.008 2.907 -21.621 1.00 90.81 172 GLY A N 1
ATOM 1283 C CA . GLY A 1 172 ? 2.970 4.012 -21.650 1.00 90.81 172 GLY A CA 1
ATOM 1284 C C . GLY A 1 172 ? 3.409 4.521 -20.274 1.00 90.81 172 GLY A C 1
ATOM 1285 O O . GLY A 1 172 ? 4.212 5.443 -20.220 1.00 90.81 172 GLY A O 1
ATOM 1286 N N . VAL A 1 173 ? 2.926 3.928 -19.176 1.00 94.69 173 VAL A N 1
ATOM 1287 C CA . VAL A 1 173 ? 3.410 4.231 -17.824 1.00 94.69 173 VAL A CA 1
ATOM 1288 C C . VAL A 1 173 ? 4.388 3.150 -17.386 1.00 94.69 173 VAL A C 1
ATOM 1290 O O . VAL A 1 173 ? 4.046 1.969 -17.333 1.00 94.69 173 VAL A O 1
ATOM 1293 N N . GLU A 1 174 ? 5.600 3.563 -17.038 1.00 96.44 174 GLU A N 1
ATOM 1294 C CA . GLU A 1 174 ? 6.637 2.708 -16.468 1.00 96.44 174 GLU A CA 1
ATOM 1295 C C . GLU A 1 174 ? 6.841 3.052 -14.987 1.00 96.44 174 GLU A C 1
ATOM 1297 O O . GLU A 1 174 ? 6.746 4.208 -14.579 1.00 96.44 174 GLU A O 1
ATOM 1302 N N . THR A 1 175 ? 7.117 2.041 -14.166 1.00 97.81 175 THR A N 1
ATOM 1303 C CA . THR A 1 175 ? 7.614 2.217 -12.797 1.00 97.81 175 THR A CA 1
ATOM 1304 C C . THR A 1 175 ? 9.074 1.794 -12.734 1.00 97.81 175 THR A C 1
ATOM 1306 O O . THR A 1 175 ? 9.584 1.127 -13.630 1.00 97.81 175 THR A O 1
ATOM 1309 N N . LEU A 1 176 ? 9.778 2.148 -11.661 1.00 97.81 176 LEU A N 1
ATOM 1310 C CA . LEU A 1 176 ? 11.196 1.830 -11.528 1.00 97.81 176 LEU A CA 1
ATOM 1311 C C . LEU A 1 176 ? 11.422 0.317 -11.563 1.00 97.81 176 LEU A C 1
ATOM 1313 O O . LEU A 1 176 ? 12.349 -0.140 -12.223 1.00 97.81 176 LEU A O 1
ATOM 1317 N N . ALA A 1 177 ? 10.538 -0.464 -10.933 1.00 97.31 177 ALA A N 1
ATOM 1318 C CA . ALA A 1 177 ? 10.579 -1.921 -10.997 1.00 97.31 177 ALA A CA 1
ATOM 1319 C C . ALA A 1 177 ? 10.456 -2.436 -12.440 1.00 97.31 177 ALA A C 1
ATOM 1321 O O . ALA A 1 177 ? 11.204 -3.329 -12.847 1.00 97.31 177 ALA A O 1
ATOM 1322 N N . THR A 1 178 ? 9.551 -1.860 -13.235 1.00 97.19 178 THR A N 1
ATOM 1323 C CA . THR A 1 178 ? 9.356 -2.310 -14.612 1.00 97.19 178 TH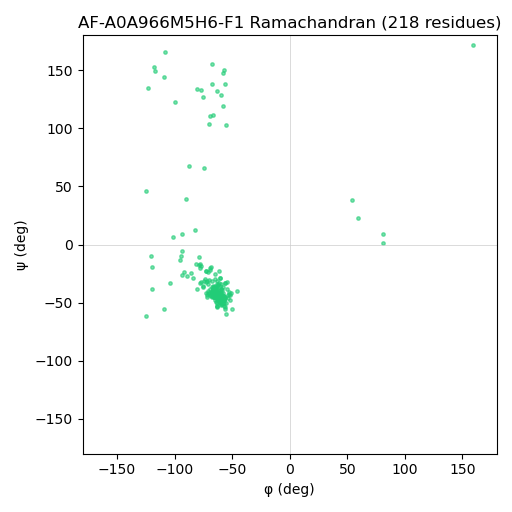R A CA 1
ATOM 1324 C C . THR A 1 178 ? 10.428 -1.810 -15.573 1.00 97.19 178 THR A C 1
ATOM 1326 O O . THR A 1 178 ? 10.813 -2.567 -16.460 1.00 97.19 178 THR A O 1
ATOM 1329 N N . SER A 1 179 ? 10.983 -0.612 -15.372 1.00 96.69 179 SER A N 1
ATOM 1330 C CA . SER A 1 179 ? 12.134 -0.118 -16.139 1.00 96.69 179 SER A CA 1
ATOM 1331 C C . SER A 1 179 ? 13.387 -0.951 -15.858 1.00 96.69 179 SER A C 1
ATOM 1333 O O . SER A 1 179 ? 14.074 -1.362 -16.793 1.00 96.69 179 SER A O 1
ATOM 1335 N N . ILE A 1 180 ? 13.644 -1.305 -14.590 1.00 96.69 180 ILE A N 1
ATOM 1336 C CA . ILE A 1 180 ? 14.721 -2.239 -14.221 1.00 96.69 180 ILE A CA 1
ATOM 1337 C C . ILE A 1 180 ? 14.530 -3.575 -14.945 1.00 96.69 180 ILE A C 1
ATOM 1339 O O . ILE A 1 180 ? 15.471 -4.079 -15.557 1.00 96.69 180 ILE A O 1
ATOM 1343 N N . TRP A 1 181 ? 13.318 -4.137 -14.920 1.00 96.44 181 TRP A N 1
ATOM 1344 C CA . TRP A 1 181 ? 13.006 -5.383 -15.623 1.00 96.44 181 TRP A CA 1
ATOM 1345 C C . TRP A 1 181 ? 13.226 -5.271 -17.138 1.00 96.44 181 TRP A C 1
ATOM 1347 O O . TRP A 1 181 ? 13.936 -6.093 -17.715 1.00 96.44 181 TRP A O 1
ATOM 1357 N N . LYS A 1 182 ? 12.681 -4.224 -17.769 1.00 95.00 182 LYS A N 1
ATOM 135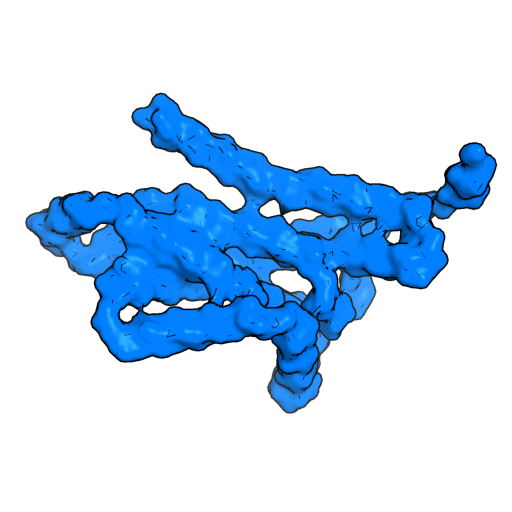8 C CA . LYS A 1 182 ? 12.782 -3.949 -19.211 1.00 95.00 182 LYS A CA 1
ATOM 1359 C C . LYS A 1 182 ? 14.233 -3.965 -19.696 1.00 95.00 182 LYS A C 1
ATOM 1361 O O . LYS A 1 182 ? 14.524 -4.633 -20.684 1.00 95.00 182 LYS A O 1
ATOM 1366 N N . HIS A 1 183 ? 15.139 -3.279 -18.995 1.00 93.56 183 HIS A N 1
ATOM 1367 C CA . HIS A 1 183 ? 16.559 -3.237 -19.364 1.00 93.56 183 HIS A CA 1
ATOM 1368 C C . HIS A 1 183 ? 17.320 -4.517 -18.977 1.00 93.56 183 HIS A C 1
ATOM 1370 O O . HIS A 1 183 ? 18.212 -4.948 -19.706 1.00 93.56 183 HIS A O 1
ATOM 1376 N N . SER A 1 184 ? 16.934 -5.182 -17.882 1.00 93.88 184 SER A N 1
ATOM 1377 C CA . SER A 1 184 ? 17.569 -6.435 -17.443 1.00 93.88 184 SER A CA 1
ATOM 1378 C C . SER A 1 184 ? 17.342 -7.585 -18.427 1.00 93.88 184 SER A C 1
ATOM 1380 O O . SER A 1 184 ? 18.266 -8.343 -18.708 1.00 93.88 184 SER A O 1
ATOM 1382 N N . VAL A 1 185 ? 16.133 -7.709 -18.986 1.00 95.25 185 VAL A N 1
ATOM 1383 C CA . VAL A 1 185 ? 15.785 -8.797 -19.923 1.00 95.25 185 VAL A CA 1
ATOM 1384 C C . VAL A 1 185 ? 16.590 -8.721 -21.225 1.00 95.25 185 VAL A C 1
ATOM 1386 O O . VAL A 1 185 ? 16.896 -9.753 -21.817 1.00 95.25 185 VAL A O 1
ATOM 1389 N N . VAL A 1 186 ? 16.991 -7.519 -21.649 1.00 93.06 186 VAL A N 1
ATOM 1390 C CA . VAL A 1 186 ? 17.854 -7.308 -22.827 1.00 93.06 186 VAL A CA 1
ATOM 1391 C C . VAL A 1 186 ? 19.344 -7.216 -22.477 1.00 93.06 186 VAL A C 1
ATOM 1393 O O . VAL A 1 186 ? 20.157 -6.900 -23.338 1.00 93.06 186 VAL A O 1
ATOM 1396 N N . SER A 1 187 ? 19.718 -7.522 -21.228 1.00 90.56 187 SER A N 1
ATOM 1397 C CA . SER A 1 187 ? 21.097 -7.457 -20.714 1.00 90.56 187 SER A CA 1
ATOM 1398 C C . SER A 1 187 ? 21.754 -6.068 -20.789 1.00 90.56 187 SER A C 1
ATOM 1400 O O . SER A 1 187 ? 22.980 -5.957 -20.752 1.00 90.56 187 SER A O 1
ATOM 1402 N N . ASP A 1 188 ? 20.959 -4.995 -20.837 1.00 88.38 188 ASP A N 1
ATOM 1403 C CA . ASP A 1 188 ? 21.443 -3.611 -20.812 1.00 88.38 188 ASP A CA 1
ATOM 1404 C C . ASP A 1 188 ? 21.599 -3.116 -19.365 1.00 88.38 188 ASP A C 1
ATOM 1406 O O . ASP A 1 188 ? 20.865 -2.262 -18.865 1.00 88.38 188 ASP A O 1
ATOM 1410 N N . PHE A 1 189 ? 22.564 -3.694 -18.649 1.00 86.06 189 PHE A N 1
ATOM 1411 C CA . PHE A 1 189 ? 22.802 -3.367 -17.239 1.00 86.06 189 PHE A CA 1
ATOM 1412 C C . PHE A 1 189 ? 23.343 -1.947 -17.022 1.00 86.06 189 PHE A C 1
ATOM 1414 O O . PHE A 1 189 ? 23.221 -1.417 -15.917 1.00 86.06 189 PHE A O 1
ATOM 1421 N N . ALA A 1 190 ? 23.905 -1.315 -18.059 1.00 87.06 190 ALA A N 1
ATOM 1422 C CA . ALA A 1 190 ? 24.321 0.082 -17.996 1.00 87.06 190 ALA A CA 1
ATOM 1423 C C . ALA A 1 190 ? 23.105 1.002 -17.803 1.00 87.06 190 ALA A C 1
ATOM 1425 O O . ALA A 1 190 ? 23.123 1.863 -16.922 1.00 87.06 190 ALA A O 1
ATOM 1426 N N . ALA A 1 191 ? 22.016 0.751 -18.537 1.00 88.44 191 ALA A N 1
ATOM 1427 C CA . ALA A 1 191 ? 20.768 1.491 -18.381 1.00 88.44 191 ALA A CA 1
ATOM 1428 C C . ALA A 1 191 ? 19.994 1.145 -17.094 1.00 88.44 191 ALA A C 1
ATOM 1430 O O . ALA A 1 191 ? 19.223 1.973 -16.617 1.00 88.44 191 ALA A O 1
ATOM 1431 N N . VAL A 1 192 ? 20.201 -0.032 -16.484 1.00 92.75 192 VAL A N 1
ATOM 1432 C CA . VAL A 1 192 ? 19.548 -0.416 -15.210 1.00 92.75 192 VAL A CA 1
ATOM 1433 C C . VAL A 1 192 ? 19.990 0.468 -14.036 1.00 92.75 192 VAL A C 1
ATOM 1435 O O . VAL A 1 192 ? 19.182 0.768 -13.153 1.00 92.75 192 VAL A O 1
ATOM 1438 N N . GLY A 1 193 ? 21.262 0.882 -14.014 1.00 92.69 193 GLY A N 1
ATOM 1439 C CA . GLY A 1 193 ? 21.893 1.564 -12.878 1.00 92.69 193 GLY A CA 1
ATOM 1440 C C . GLY A 1 193 ? 21.099 2.760 -12.326 1.00 92.69 193 GLY A C 1
ATOM 1441 O O . GLY A 1 193 ? 20.760 2.746 -11.140 1.00 92.69 193 GLY A O 1
ATOM 1442 N N . PRO A 1 194 ? 20.752 3.768 -13.151 1.00 93.56 194 PRO A N 1
ATOM 1443 C CA . PRO A 1 194 ? 19.993 4.938 -12.707 1.00 93.56 194 PRO A CA 1
ATOM 1444 C C . PRO A 1 194 ? 18.634 4.595 -12.082 1.00 93.56 194 PRO A C 1
ATOM 1446 O O . PRO A 1 194 ? 18.304 5.116 -11.016 1.00 93.56 194 PRO A O 1
ATOM 1449 N N . TYR A 1 195 ? 17.866 3.679 -12.687 1.00 95.81 195 TYR A N 1
ATOM 1450 C CA . TYR A 1 195 ? 16.556 3.270 -12.165 1.00 95.81 195 TYR A CA 1
ATOM 1451 C C . TYR A 1 195 ? 16.676 2.501 -10.844 1.00 95.81 195 TYR A C 1
ATOM 1453 O O . TYR A 1 195 ? 15.890 2.726 -9.924 1.00 95.81 195 TYR A O 1
ATOM 1461 N N . ALA A 1 196 ? 17.678 1.626 -10.719 1.00 95.81 196 ALA A N 1
ATOM 1462 C CA . ALA A 1 196 ? 17.932 0.873 -9.493 1.00 95.81 196 ALA A CA 1
ATOM 1463 C C . ALA A 1 196 ? 18.346 1.788 -8.331 1.00 95.81 196 ALA A C 1
ATOM 1465 O O . ALA A 1 196 ? 17.800 1.673 -7.233 1.00 95.81 196 ALA A O 1
ATOM 1466 N N . VAL A 1 197 ? 19.260 2.734 -8.575 1.00 95.69 197 VAL A N 1
ATOM 1467 C CA . VAL A 1 197 ? 19.675 3.720 -7.564 1.00 95.69 197 VAL A CA 1
ATOM 1468 C C . VAL A 1 197 ? 18.496 4.596 -7.153 1.00 95.69 197 VAL A C 1
ATOM 1470 O O . VAL A 1 197 ? 18.254 4.764 -5.958 1.00 95.69 197 VAL A O 1
ATOM 1473 N N . ALA A 1 198 ? 17.723 5.103 -8.119 1.00 96.69 198 ALA A N 1
ATOM 1474 C CA . ALA A 1 198 ? 16.531 5.889 -7.831 1.00 96.69 198 ALA A CA 1
ATOM 1475 C C . ALA A 1 198 ? 15.534 5.104 -6.967 1.00 96.69 198 ALA A C 1
ATOM 1477 O O . ALA A 1 198 ? 15.051 5.644 -5.974 1.00 96.69 198 ALA A O 1
ATOM 1478 N N . LEU A 1 199 ? 15.285 3.825 -7.280 1.00 96.75 199 LEU A N 1
ATOM 1479 C CA . LEU A 1 199 ? 14.378 2.974 -6.506 1.00 96.75 199 LEU A CA 1
ATOM 1480 C C . LEU A 1 199 ? 14.844 2.821 -5.059 1.00 96.75 199 LEU A C 1
ATOM 1482 O O . LEU A 1 199 ? 14.037 2.977 -4.148 1.00 96.75 199 LEU A O 1
ATOM 1486 N N . VAL A 1 200 ? 16.136 2.562 -4.840 1.00 95.56 200 VAL A N 1
ATOM 1487 C CA . VAL A 1 200 ? 16.711 2.441 -3.491 1.00 95.56 200 VAL A CA 1
ATOM 1488 C C . VAL A 1 200 ? 16.559 3.748 -2.710 1.00 95.56 200 VAL A C 1
ATOM 1490 O O . VAL A 1 200 ? 16.114 3.723 -1.562 1.00 95.56 200 VAL A O 1
ATOM 1493 N N . VAL A 1 201 ? 16.879 4.888 -3.329 1.00 95.12 201 VAL A N 1
ATOM 1494 C CA . VAL A 1 201 ? 16.786 6.207 -2.685 1.00 95.12 201 VAL A CA 1
ATOM 1495 C C . VAL A 1 201 ? 15.344 6.536 -2.305 1.00 95.12 201 VAL A C 1
ATOM 1497 O O . VAL A 1 201 ? 15.089 6.915 -1.163 1.00 95.12 201 VAL A O 1
ATOM 1500 N N . ILE A 1 202 ? 14.381 6.360 -3.216 1.00 94.62 202 ILE A N 1
ATOM 1501 C CA . ILE A 1 202 ? 12.984 6.689 -2.905 1.00 94.62 202 ILE A CA 1
ATOM 1502 C C . ILE A 1 202 ? 12.344 5.677 -1.950 1.00 94.62 202 ILE A C 1
ATOM 1504 O O . ILE A 1 202 ? 11.536 6.069 -1.113 1.00 94.62 202 ILE A O 1
ATOM 1508 N N . ALA A 1 203 ? 12.727 4.397 -2.012 1.00 90.81 203 ALA A N 1
ATOM 1509 C CA . ALA A 1 203 ? 12.232 3.372 -1.094 1.00 90.81 203 ALA A CA 1
ATOM 1510 C C . ALA A 1 203 ? 12.763 3.564 0.335 1.00 90.81 203 ALA A C 1
ATOM 1512 O O . ALA A 1 203 ? 12.155 3.074 1.286 1.00 90.81 203 ALA A O 1
ATOM 1513 N N . ALA A 1 204 ? 13.857 4.308 0.519 1.00 90.75 204 ALA A N 1
ATOM 1514 C CA . ALA A 1 204 ? 14.317 4.709 1.844 1.00 90.75 204 ALA A CA 1
ATOM 1515 C C . ALA A 1 204 ? 13.407 5.771 2.491 1.00 90.75 204 ALA A C 1
ATOM 1517 O O . ALA A 1 204 ? 13.363 5.852 3.719 1.00 90.75 204 ALA A O 1
ATOM 1518 N N . LEU A 1 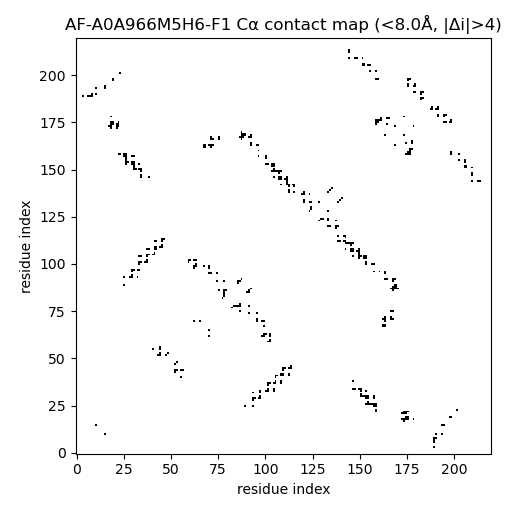205 ? 12.647 6.553 1.708 1.00 89.25 205 LEU A N 1
ATOM 1519 C CA . LEU A 1 205 ? 11.833 7.663 2.224 1.00 89.25 205 LEU A CA 1
ATOM 1520 C C . LEU A 1 205 ? 10.726 7.214 3.197 1.00 89.25 205 LEU A C 1
ATOM 1522 O O . LEU A 1 205 ? 10.677 7.772 4.296 1.00 89.25 205 LEU A O 1
ATOM 1526 N N . PRO A 1 206 ? 9.867 6.214 2.884 1.00 85.88 206 PRO A N 1
ATOM 1527 C CA . PRO A 1 206 ? 8.842 5.756 3.824 1.00 85.88 206 PRO A CA 1
ATOM 1528 C C . PRO A 1 206 ? 9.449 5.269 5.144 1.00 85.88 206 PRO A C 1
ATOM 1530 O O . PRO A 1 206 ? 8.959 5.606 6.218 1.00 85.88 206 PRO A O 1
ATOM 1533 N N . THR A 1 207 ? 10.559 4.535 5.071 1.00 83.81 207 THR A N 1
ATOM 1534 C CA . THR A 1 207 ? 11.262 3.995 6.242 1.00 83.81 207 THR A CA 1
ATOM 1535 C C . THR A 1 207 ? 11.890 5.102 7.091 1.00 83.81 207 THR A C 1
ATOM 1537 O O . THR A 1 207 ? 11.752 5.098 8.314 1.00 83.81 207 THR A O 1
ATOM 1540 N N . ALA A 1 208 ? 12.536 6.085 6.455 1.00 85.94 208 ALA A N 1
ATOM 1541 C CA . ALA A 1 208 ? 13.134 7.226 7.140 1.00 85.94 208 ALA A CA 1
ATOM 1542 C C . ALA A 1 208 ? 12.070 8.058 7.871 1.00 85.94 208 ALA A C 1
ATOM 1544 O O . ALA A 1 208 ? 12.228 8.348 9.057 1.00 85.94 208 ALA A O 1
ATOM 1545 N N . LEU A 1 209 ? 10.947 8.358 7.207 1.00 82.50 209 LEU A N 1
ATOM 1546 C CA . LEU A 1 209 ? 9.822 9.084 7.805 1.00 82.50 209 LEU A CA 1
ATOM 1547 C C . LEU A 1 209 ? 9.277 8.375 9.053 1.00 82.50 209 LEU A C 1
ATOM 1549 O O . LEU A 1 209 ? 9.057 9.020 10.079 1.00 82.50 209 LEU A O 1
ATOM 1553 N N . LEU A 1 210 ? 9.114 7.049 9.002 1.00 81.81 210 LEU A N 1
ATOM 1554 C CA . LEU A 1 210 ? 8.673 6.265 10.160 1.00 81.81 210 LEU A CA 1
ATOM 1555 C C . LEU A 1 210 ? 9.666 6.304 11.321 1.00 81.81 210 LEU A C 1
ATOM 1557 O O . LEU A 1 210 ? 9.256 6.428 12.479 1.00 81.81 210 LEU A O 1
ATOM 1561 N N . SER A 1 211 ? 10.962 6.188 11.022 1.00 79.31 211 SER A N 1
ATOM 1562 C CA . SER A 1 211 ? 12.003 6.164 12.050 1.00 79.31 211 SER A CA 1
ATOM 1563 C C . SER A 1 211 ? 12.029 7.467 12.853 1.00 79.31 211 SER A C 1
ATOM 1565 O O . SER A 1 211 ? 12.031 7.431 14.083 1.00 79.31 211 SER A O 1
ATOM 1567 N N . THR A 1 212 ? 11.905 8.615 12.184 1.00 76.62 212 THR A N 1
ATOM 1568 C CA . THR A 1 212 ? 11.895 9.931 12.833 1.00 76.62 212 THR A CA 1
ATOM 1569 C C . THR A 1 212 ? 10.655 10.128 13.710 1.00 76.62 212 THR A C 1
ATOM 1571 O O . THR A 1 212 ? 10.766 10.602 14.840 1.00 76.62 212 THR A O 1
ATOM 1574 N N . VAL A 1 213 ? 9.472 9.717 13.234 1.00 68.19 213 VAL A N 1
ATOM 1575 C CA . VAL A 1 213 ? 8.210 9.839 13.994 1.00 68.19 213 VAL A CA 1
ATOM 1576 C C . VAL A 1 213 ? 8.204 8.943 15.235 1.00 68.19 213 VAL A C 1
ATOM 1578 O O . VAL A 1 213 ? 7.675 9.330 16.277 1.00 68.19 213 VAL A O 1
ATOM 1581 N N . THR A 1 214 ? 8.803 7.756 15.138 1.00 66.12 214 THR A N 1
ATOM 1582 C CA . THR A 1 214 ? 8.879 6.809 16.257 1.00 66.12 214 THR A CA 1
ATOM 1583 C C . THR A 1 214 ? 9.859 7.293 17.324 1.00 66.12 214 THR A C 1
ATOM 1585 O O . THR A 1 214 ? 9.521 7.295 18.505 1.00 66.12 214 THR A O 1
ATOM 1588 N N . VAL A 1 215 ? 11.041 7.772 16.923 1.00 59.12 215 VAL A N 1
ATOM 1589 C CA . VAL A 1 215 ? 12.078 8.257 17.852 1.00 59.12 215 VAL A CA 1
ATOM 1590 C C . VAL A 1 215 ? 11.610 9.486 18.638 1.00 59.12 215 VAL A C 1
ATOM 1592 O O . VAL A 1 215 ? 11.793 9.534 19.851 1.00 59.12 215 VAL A O 1
ATOM 1595 N N . LEU A 1 216 ? 10.933 10.444 17.996 1.00 52.81 216 LEU A N 1
ATOM 1596 C CA . LEU A 1 216 ? 10.445 11.654 18.674 1.00 52.81 216 LEU A CA 1
ATOM 1597 C C . LEU A 1 216 ? 9.404 11.361 19.771 1.00 52.81 216 LEU A C 1
ATOM 1599 O O . LEU A 1 216 ? 9.373 12.060 20.781 1.00 52.81 216 LEU A O 1
ATOM 1603 N N . LYS A 1 217 ? 8.588 10.311 19.612 1.00 55.81 217 LYS A N 1
ATOM 1604 C CA . LYS A 1 217 ? 7.583 9.892 20.608 1.00 55.81 217 LYS A CA 1
ATOM 1605 C C . LYS A 1 217 ? 8.137 9.050 21.759 1.00 55.81 217 LYS A C 1
ATOM 1607 O O . LYS A 1 217 ? 7.444 8.881 22.750 1.00 55.81 217 LYS A O 1
ATOM 1612 N N . VAL A 1 218 ? 9.335 8.480 21.622 1.00 50.91 218 VAL A N 1
ATOM 1613 C CA . VAL A 1 218 ? 10.002 7.733 22.708 1.00 50.91 218 VAL A CA 1
ATOM 1614 C C . VAL A 1 218 ? 10.791 8.677 23.624 1.00 50.91 218 VAL A C 1
ATOM 1616 O O . VAL A 1 218 ? 11.028 8.354 24.783 1.00 50.91 218 VAL A O 1
ATOM 1619 N N . VAL A 1 219 ? 11.194 9.841 23.108 1.00 45.09 219 VAL A N 1
ATOM 1620 C CA . VAL A 1 219 ? 12.005 10.842 23.824 1.00 45.09 219 VAL A CA 1
ATOM 1621 C C . VAL A 1 219 ? 11.148 11.934 24.495 1.00 45.09 219 VAL A C 1
ATOM 1623 O O . VAL A 1 219 ? 11.674 12.704 25.295 1.00 45.09 219 VAL A O 1
ATOM 1626 N N . THR A 1 220 ? 9.841 11.993 24.209 1.00 42.03 220 THR A N 1
ATOM 1627 C CA . THR A 1 220 ? 8.869 12.923 24.824 1.00 42.03 220 THR A CA 1
ATOM 1628 C C . THR A 1 220 ? 7.884 12.192 25.722 1.00 42.03 220 THR A C 1
ATOM 1630 O O . THR A 1 220 ? 7.489 12.794 26.744 1.00 42.03 220 THR A O 1
#

Secondary structure (DSSP, 8-state):
--HHHH------HHHHHHHHHHHHHHHHHHHHHHHHHHHHHHHHHHH--SHHHHHHHHHHHHHHHS-HHHHHHHHHHHHHHT-GGGTTSHHHHHHHHHHHHHHHHHHHHHHHHHHS-HHHHHHHHHTT--HHHHIIIIIHHHHHHHHHHHHHHHHHHHHT--HHHHHHSPTT---HHHHHHHHHHTT-HHHHHHHHHHHHHHHHHHHHHHHHHHHHHHH-

Radius of gyration: 20.72 Å; Cα contacts (8 Å, |Δi|>4): 262; chains: 1; bounding box: 56×30×57 Å

pLDDT: mean 90.87, std 11.31, range [42.03, 98.38]